Protein AF-0000000079763854 (afdb_homodimer)

Nearest PDB structures (foldseek):
  6nrb-assembly1_1  TM=4.442E-01  e=7.482E+00  Homo sapiens
  6nrb-assembly1_1  TM=3.636E-01  e=4.500E+00  Homo sapiens

Radius of gyration: 28.9 Å; Cα contacts (8 Å, |Δi|>4): 405; chains: 2; bounding box: 78×76×48 Å

Organism: NCBI:txid410072

Structure (mmCIF, N/CA/C/O backbone):
data_AF-0000000079763854-model_v1
#
loop_
_entity.id
_entity.type
_entity.pdbx_description
1 polymer 'Uncharacterized protein'
#
loop_
_atom_site.group_PDB
_atom_site.id
_atom_site.type_symbol
_atom_site.label_atom_id
_atom_site.label_alt_id
_atom_site.label_comp_id
_atom_site.label_asym_id
_atom_site.label_entity_id
_atom_site.label_seq_id
_atom_site.pdbx_PDB_ins_code
_atom_site.Cartn_x
_atom_site.Cartn_y
_atom_site.Cartn_z
_atom_site.occupancy
_atom_site.B_iso_or_equiv
_atom_site.auth_seq_id
_atom_site.auth_comp_id
_atom_site.auth_asym_id
_atom_site.auth_atom_id
_atom_site.pdbx_PDB_model_num
ATOM 1 N N . MET A 1 1 ? 0.404 -28 -1.469 1 88.62 1 MET A N 1
ATOM 2 C CA . MET A 1 1 ? -0.582 -27.141 -0.811 1 88.62 1 MET A CA 1
ATOM 3 C C . MET A 1 1 ? -0.469 -27.25 0.706 1 88.62 1 MET A C 1
ATOM 5 O O . MET A 1 1 ? -0.316 -28.359 1.244 1 88.62 1 MET A O 1
ATOM 9 N N . LYS A 1 2 ? -0.266 -26.109 1.422 1 94.06 2 LYS A N 1
ATOM 10 C CA . LYS A 1 2 ? -0.201 -26.016 2.877 1 94.06 2 LYS A CA 1
ATOM 11 C C . LYS A 1 2 ? -1.372 -25.203 3.43 1 94.06 2 LYS A C 1
ATOM 13 O O . LYS A 1 2 ? -1.826 -24.25 2.799 1 94.06 2 LYS A O 1
ATOM 18 N N . LYS A 1 3 ? -1.923 -25.688 4.504 1 96.69 3 LYS A N 1
ATOM 19 C CA . LYS A 1 3 ? -2.951 -24.938 5.215 1 96.69 3 LYS A CA 1
ATOM 20 C C . LYS A 1 3 ? -2.334 -24 6.254 1 96.69 3 LYS A C 1
ATOM 22 O O . LYS A 1 3 ? -1.651 -24.453 7.176 1 96.69 3 LYS A O 1
ATOM 27 N N . ILE A 1 4 ? -2.664 -22.734 6.133 1 97.38 4 ILE A N 1
ATOM 28 C CA . ILE A 1 4 ? -2.018 -21.781 7.031 1 97.38 4 ILE A CA 1
ATOM 29 C C . ILE A 1 4 ? -2.992 -20.656 7.387 1 97.38 4 ILE A C 1
ATOM 31 O O . ILE A 1 4 ? -4.039 -20.516 6.754 1 97.38 4 ILE A O 1
ATOM 35 N N . THR A 1 5 ? -2.691 -19.984 8.43 1 98.12 5 THR A N 1
ATOM 36 C CA . THR A 1 5 ? -3.449 -18.797 8.805 1 98.12 5 THR A CA 1
ATOM 37 C C . THR A 1 5 ? -2.838 -17.547 8.18 1 98.12 5 THR A C 1
ATOM 39 O O . THR A 1 5 ? -1.707 -17.578 7.688 1 98.12 5 THR A O 1
ATOM 42 N N . SER A 1 6 ? -3.635 -16.484 8.125 1 98.06 6 SER A N 1
ATOM 43 C CA . SER A 1 6 ? -3.102 -15.211 7.652 1 98.06 6 SER A CA 1
ATOM 44 C C . SER A 1 6 ? -1.896 -14.773 8.477 1 98.06 6 SER A C 1
ATOM 46 O O . SER A 1 6 ? -0.923 -14.25 7.93 1 98.06 6 SER A O 1
ATOM 48 N N . ALA A 1 7 ? -1.942 -14.992 9.773 1 97.75 7 ALA A N 1
ATOM 49 C CA . ALA A 1 7 ? -0.826 -14.656 10.656 1 97.75 7 ALA A CA 1
ATOM 50 C C . ALA A 1 7 ? 0.437 -15.414 10.25 1 97.75 7 ALA A C 1
ATOM 52 O O . ALA A 1 7 ? 1.521 -14.828 10.172 1 97.75 7 ALA A O 1
ATOM 53 N N . TYR A 1 8 ? 0.293 -16.656 10.016 1 98 8 TYR A N 1
ATOM 54 C CA . TYR A 1 8 ? 1.435 -17.469 9.602 1 98 8 TYR A CA 1
ATOM 55 C C . TYR A 1 8 ? 1.932 -17.047 8.227 1 98 8 TYR A C 1
ATOM 57 O O . TYR A 1 8 ? 3.139 -16.984 7.988 1 98 8 TYR A O 1
ATOM 65 N N . ALA A 1 9 ? 1.001 -16.781 7.316 1 98.38 9 ALA A N 1
ATOM 66 C CA . ALA A 1 9 ? 1.375 -16.312 5.984 1 98.38 9 ALA A CA 1
ATOM 67 C C . ALA A 1 9 ? 2.248 -15.07 6.066 1 98.38 9 ALA A C 1
ATOM 69 O O . ALA A 1 9 ? 3.254 -14.961 5.363 1 98.38 9 ALA A O 1
ATOM 70 N N . ASN A 1 10 ? 1.882 -14.195 6.898 1 97.81 10 ASN A N 1
ATOM 71 C CA . ASN A 1 10 ? 2.654 -12.969 7.059 1 97.81 10 ASN A CA 1
ATOM 72 C C . ASN A 1 10 ? 4.043 -13.25 7.617 1 97.81 10 ASN A C 1
ATOM 74 O O . ASN A 1 10 ? 5.02 -12.602 7.23 1 97.81 10 ASN A O 1
ATOM 78 N N . LYS A 1 11 ? 4.07 -14.156 8.492 1 97.75 11 LYS A N 1
ATOM 79 C CA . LYS A 1 11 ? 5.371 -14.562 9.023 1 97.75 11 LYS A CA 1
ATOM 80 C C . LYS A 1 11 ? 6.242 -15.172 7.93 1 97.75 11 LYS A C 1
ATOM 82 O O . LYS A 1 11 ? 7.445 -14.906 7.867 1 97.75 11 LYS A O 1
ATOM 87 N N . MET A 1 12 ? 5.645 -16.016 7.141 1 98.12 12 MET A N 1
ATOM 88 C CA . MET A 1 12 ? 6.348 -16.625 6.02 1 98.12 12 MET A CA 1
ATOM 89 C C . MET A 1 12 ? 6.863 -15.562 5.055 1 98.12 12 MET A C 1
ATOM 91 O O . MET A 1 12 ? 8 -15.633 4.59 1 98.12 12 MET A O 1
ATOM 95 N N . LEU A 1 13 ? 6.043 -14.586 4.797 1 98.69 13 LEU A N 1
ATOM 96 C CA . LEU A 1 13 ? 6.43 -13.508 3.893 1 98.69 13 LEU A CA 1
ATOM 97 C C . LEU A 1 13 ? 7.633 -12.75 4.438 1 98.69 13 LEU A C 1
ATOM 99 O O . LEU A 1 13 ? 8.562 -12.438 3.689 1 98.69 13 LEU A O 1
ATOM 103 N N . ARG A 1 14 ? 7.672 -12.539 5.711 1 98.31 14 ARG A N 1
ATOM 104 C CA . ARG A 1 14 ? 8.797 -11.852 6.336 1 98.31 14 ARG A CA 1
ATOM 105 C C . ARG A 1 14 ? 10.078 -12.664 6.191 1 98.31 14 ARG A C 1
ATOM 107 O O . ARG A 1 14 ? 11.133 -12.117 5.855 1 98.31 14 ARG A O 1
ATOM 114 N N . SER A 1 15 ? 9.914 -13.859 6.457 1 98.56 15 SER A N 1
ATOM 115 C CA . SER A 1 15 ? 11.062 -14.75 6.352 1 98.56 15 SER A CA 1
ATOM 116 C C . SER A 1 15 ? 11.594 -14.805 4.926 1 98.56 15 SER A C 1
ATOM 118 O O . SER A 1 15 ? 12.805 -14.75 4.707 1 98.56 15 SER A O 1
ATOM 120 N N . LEU A 1 16 ? 10.695 -14.93 4 1 98.75 16 LEU A N 1
ATOM 121 C CA . LEU A 1 16 ? 11.078 -14.969 2.596 1 98.75 16 LEU A CA 1
ATOM 122 C C . LEU A 1 16 ? 11.75 -13.656 2.18 1 98.75 16 LEU A C 1
ATOM 124 O O . LEU A 1 16 ? 12.742 -13.672 1.444 1 98.75 16 LEU A O 1
ATOM 128 N N . GLU A 1 17 ? 11.242 -12.547 2.682 1 98.69 17 GLU A N 1
ATOM 129 C CA . GLU A 1 17 ? 11.852 -11.25 2.385 1 98.69 17 GLU A CA 1
ATOM 130 C C . GLU A 1 17 ? 13.25 -11.141 2.988 1 98.69 17 GLU A C 1
ATOM 132 O O . GLU A 1 17 ? 14.148 -10.57 2.377 1 98.69 17 GLU A O 1
ATOM 137 N N . GLU A 1 18 ? 13.375 -11.641 4.141 1 98.56 18 GLU A N 1
ATOM 138 C CA . GLU A 1 18 ? 14.688 -11.672 4.777 1 98.56 18 GLU A CA 1
ATOM 139 C C . GLU A 1 18 ? 15.672 -12.531 3.98 1 98.56 18 GLU A C 1
ATOM 141 O O . GLU A 1 18 ? 16.828 -12.141 3.777 1 98.56 18 GLU A O 1
ATOM 146 N N . ASP A 1 19 ? 15.242 -13.688 3.596 1 98.75 19 ASP A N 1
ATOM 147 C CA . ASP A 1 19 ? 16.062 -14.57 2.764 1 98.75 19 ASP A CA 1
ATOM 148 C C . ASP A 1 19 ? 16.453 -13.875 1.46 1 98.75 19 ASP A C 1
ATOM 150 O O . ASP A 1 19 ? 17.609 -13.961 1.035 1 98.75 19 ASP A O 1
ATOM 154 N N . LYS A 1 20 ? 15.523 -13.258 0.853 1 98.69 20 LYS A N 1
ATOM 155 C CA . LYS A 1 20 ? 15.805 -12.531 -0.383 1 98.69 20 LYS A CA 1
ATOM 156 C C . LYS A 1 20 ? 16.859 -11.445 -0.157 1 98.69 20 LYS A C 1
ATOM 158 O O . LYS A 1 20 ? 17.797 -11.305 -0.946 1 98.69 20 LYS A O 1
ATOM 163 N N . ALA A 1 21 ? 16.641 -10.719 0.928 1 98.25 21 ALA A N 1
ATOM 164 C CA . ALA A 1 21 ? 17.594 -9.664 1.268 1 98.25 21 ALA A CA 1
ATOM 165 C C . ALA A 1 21 ? 19 -10.234 1.448 1 98.25 21 ALA A C 1
ATOM 167 O O . ALA A 1 21 ? 19.984 -9.617 1.04 1 98.25 21 ALA A O 1
ATOM 168 N N . PHE A 1 22 ? 19.094 -11.352 2.088 1 98.62 22 PHE A N 1
ATOM 169 C CA . PHE A 1 22 ? 20.359 -12.039 2.256 1 98.62 22 PHE A CA 1
ATOM 170 C C . PHE A 1 22 ? 21.047 -12.258 0.91 1 98.62 22 PHE A C 1
ATOM 172 O O . PHE A 1 22 ? 22.219 -11.891 0.731 1 98.62 22 PHE A O 1
ATOM 179 N N . TRP A 1 23 ? 20.359 -12.797 -0.035 1 98.44 23 TRP A N 1
ATOM 180 C CA . TRP A 1 23 ? 20.922 -13.125 -1.337 1 98.44 23 TRP A CA 1
ATOM 181 C C . TRP A 1 23 ? 21.25 -11.859 -2.127 1 98.44 23 TRP A C 1
ATOM 183 O O . TRP A 1 23 ? 22.266 -11.805 -2.838 1 98.44 23 TRP A O 1
ATOM 193 N N . VAL A 1 24 ? 20.359 -10.875 -2.039 1 98.31 24 VAL A N 1
ATOM 194 C CA . VAL A 1 24 ? 20.625 -9.609 -2.705 1 98.31 24 VAL A CA 1
ATOM 195 C C . VAL A 1 24 ? 21.906 -8.992 -2.154 1 98.31 24 VAL A C 1
ATOM 197 O O . VAL A 1 24 ? 22.75 -8.508 -2.916 1 98.31 24 VAL A O 1
ATOM 200 N N . ASN A 1 25 ? 22.047 -9.031 -0.869 1 98 25 ASN A N 1
ATOM 201 C CA . ASN A 1 25 ? 23.25 -8.508 -0.229 1 98 25 ASN A CA 1
ATOM 202 C C . ASN A 1 25 ? 24.484 -9.328 -0.596 1 98 25 ASN A C 1
ATOM 204 O O . ASN A 1 25 ? 25.562 -8.766 -0.81 1 98 25 ASN A O 1
ATOM 208 N N . LYS A 1 26 ? 24.312 -10.602 -0.551 1 97.88 26 LYS A N 1
ATOM 209 C CA . LYS A 1 26 ? 25.406 -11.477 -0.954 1 97.88 26 LYS A CA 1
ATOM 210 C C . LYS A 1 26 ? 25.875 -11.156 -2.371 1 97.88 26 LYS A C 1
ATOM 212 O O . LYS A 1 26 ? 27.078 -11.117 -2.639 1 97.88 26 LYS A O 1
ATOM 217 N N . GLU A 1 27 ? 24.953 -10.977 -3.289 1 98.19 27 GLU A N 1
ATOM 218 C CA . GLU A 1 27 ? 25.266 -10.586 -4.66 1 98.19 27 GLU A CA 1
ATOM 219 C C . GLU A 1 27 ? 26.031 -9.266 -4.691 1 98.19 27 GLU A C 1
ATOM 221 O O . GLU A 1 27 ? 27.062 -9.156 -5.379 1 98.19 27 GLU A O 1
ATOM 226 N N . ALA A 1 28 ? 25.609 -8.312 -3.959 1 97.25 28 ALA A N 1
ATOM 227 C CA . ALA A 1 28 ? 26.266 -7 -3.918 1 97.25 28 ALA A CA 1
ATOM 228 C C . ALA A 1 28 ? 27.703 -7.113 -3.412 1 97.25 28 ALA A C 1
ATOM 230 O O . ALA A 1 28 ? 28.594 -6.457 -3.934 1 97.25 28 ALA A O 1
ATOM 231 N N . ALA A 1 29 ? 27.891 -7.984 -2.488 1 96.56 29 ALA A N 1
ATOM 232 C CA . ALA A 1 29 ? 29.203 -8.125 -1.844 1 96.56 29 ALA A CA 1
ATOM 233 C C . ALA A 1 29 ? 30.156 -8.945 -2.713 1 96.56 29 ALA A C 1
ATOM 235 O O . ALA A 1 29 ? 31.359 -8.758 -2.654 1 96.56 29 ALA A O 1
ATOM 236 N N . SER A 1 30 ? 29.578 -9.797 -3.434 1 97.62 30 SER A N 1
ATOM 237 C CA . SER A 1 30 ? 30.438 -10.766 -4.105 1 97.62 30 SER A CA 1
ATOM 238 C C . SER A 1 30 ? 30.578 -10.445 -5.59 1 97.62 30 SER A C 1
ATOM 240 O O . SER A 1 30 ? 31.422 -11.023 -6.277 1 97.62 30 SER A O 1
ATOM 242 N N . SER A 1 31 ? 29.75 -9.555 -6.074 1 97.69 31 SER A N 1
ATOM 243 C CA . SER A 1 31 ? 29.734 -9.281 -7.508 1 97.69 31 SER A CA 1
ATOM 244 C C . SER A 1 31 ? 30.953 -8.477 -7.934 1 97.69 31 SER A C 1
ATOM 246 O O . SER A 1 31 ? 31.219 -8.32 -9.125 1 97.69 31 SER A O 1
ATOM 248 N N . THR A 1 32 ? 31.703 -7.941 -7 1 97.06 32 THR A N 1
ATOM 249 C CA . THR A 1 32 ? 32.969 -7.254 -7.258 1 97.06 32 THR A CA 1
ATOM 250 C C . THR A 1 32 ? 34.031 -7.656 -6.23 1 97.06 32 THR A C 1
ATOM 252 O O . THR A 1 32 ? 33.688 -8.273 -5.211 1 97.06 32 THR A O 1
ATOM 255 N N . TYR A 1 33 ? 35.219 -7.461 -6.562 1 95.94 33 TYR A N 1
ATOM 256 C CA . TYR A 1 33 ? 36.312 -7.645 -5.602 1 95.94 33 TYR A CA 1
ATOM 257 C C . TYR A 1 33 ? 37.438 -6.645 -5.848 1 95.94 33 TYR A C 1
ATOM 259 O O . TYR A 1 33 ? 37.562 -6.105 -6.949 1 95.94 33 TYR A O 1
ATOM 267 N N . VAL A 1 34 ? 38.156 -6.324 -4.766 1 93.75 34 VAL A N 1
ATOM 268 C CA . VAL A 1 34 ? 39.281 -5.371 -4.836 1 93.75 34 VAL A CA 1
ATOM 269 C C . VAL A 1 34 ? 40.594 -6.109 -4.684 1 93.75 34 VAL A C 1
ATOM 271 O O . VAL A 1 34 ? 40.719 -7.004 -3.848 1 93.75 34 VAL A O 1
ATOM 274 N N . ALA A 1 35 ? 41.5 -5.754 -5.508 1 92.06 35 ALA A N 1
ATOM 275 C CA . ALA A 1 35 ? 42.844 -6.328 -5.445 1 92.06 35 ALA A CA 1
ATOM 276 C C . ALA A 1 35 ? 43.906 -5.266 -5.699 1 92.06 35 ALA A C 1
ATOM 278 O O . ALA A 1 35 ? 43.719 -4.375 -6.531 1 92.06 35 ALA A O 1
ATOM 279 N N . ALA A 1 36 ? 45.062 -5.422 -4.93 1 87.88 36 ALA A N 1
ATOM 280 C CA . ALA A 1 36 ? 46.219 -4.57 -5.184 1 87.88 36 ALA A CA 1
ATOM 281 C C . ALA A 1 36 ? 47.062 -5.117 -6.34 1 87.88 36 ALA A C 1
ATOM 283 O O . ALA A 1 36 ? 47 -6.312 -6.629 1 87.88 36 ALA A O 1
ATOM 284 N N . VAL A 1 37 ? 47.812 -4.289 -7.113 1 83 37 VAL A N 1
ATOM 285 C CA . VAL A 1 37 ? 48.562 -4.629 -8.312 1 83 37 VAL A CA 1
ATOM 286 C C . VAL A 1 37 ? 49.531 -5.789 -8.008 1 83 37 VAL A C 1
ATOM 288 O O . VAL A 1 37 ? 49.656 -6.703 -8.828 1 83 37 VAL A O 1
ATOM 291 N N . ASN A 1 38 ? 50 -5.961 -6.781 1 82.56 38 ASN A N 1
ATOM 292 C CA . ASN A 1 38 ? 51 -6.992 -6.477 1 82.56 38 ASN A CA 1
ATOM 293 C C . ASN A 1 38 ? 50.469 -7.98 -5.441 1 82.56 38 ASN A C 1
ATOM 295 O O . ASN A 1 38 ? 51.25 -8.68 -4.797 1 82.56 38 ASN A O 1
ATOM 299 N N . GLU A 1 39 ? 49.125 -8.008 -5.375 1 85.88 39 GLU A N 1
ATOM 300 C CA . GLU A 1 39 ? 48.531 -8.938 -4.422 1 85.88 39 GLU A CA 1
ATOM 301 C C . GLU A 1 39 ? 47.688 -9.992 -5.137 1 85.88 39 GLU A C 1
ATOM 303 O O . GLU A 1 39 ? 47.094 -9.719 -6.188 1 85.88 39 GLU A O 1
ATOM 308 N N . GLU A 1 40 ? 47.906 -11.242 -4.742 1 88.56 40 GLU A N 1
ATOM 309 C CA . GLU A 1 40 ? 46.969 -12.25 -5.23 1 88.56 40 GLU A CA 1
ATOM 310 C C . GLU A 1 40 ? 45.531 -11.938 -4.789 1 88.56 40 GLU A C 1
ATOM 312 O O . GLU A 1 40 ? 45.25 -11.844 -3.592 1 88.56 40 GLU A O 1
ATOM 317 N N . PRO A 1 41 ? 44.719 -11.672 -5.758 1 89.06 41 PRO A N 1
ATOM 318 C CA . PRO A 1 41 ? 43.375 -11.273 -5.379 1 89.06 41 PRO A CA 1
ATOM 319 C C . PRO A 1 41 ? 42.594 -12.398 -4.684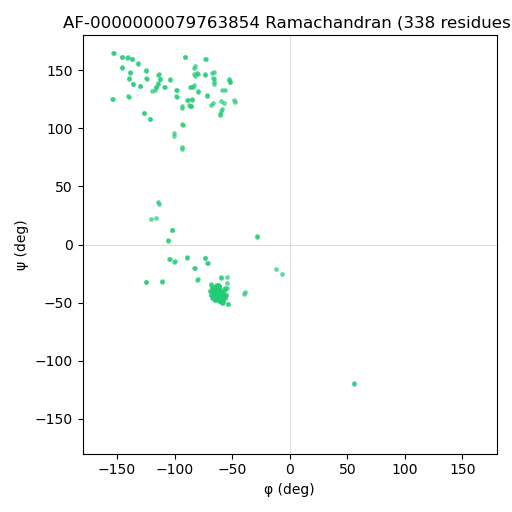 1 89.06 41 PRO A C 1
ATOM 321 O O . PRO A 1 41 ? 42.812 -13.57 -4.98 1 89.06 41 PRO A O 1
ATOM 324 N N . VAL A 1 42 ? 41.844 -11.992 -3.732 1 92.06 42 VAL A N 1
ATOM 325 C CA . VAL A 1 42 ? 40.844 -12.875 -3.145 1 92.06 42 VAL A CA 1
ATOM 326 C C . VAL A 1 42 ? 39.5 -12.695 -3.852 1 92.06 42 VAL A C 1
ATOM 328 O O . VAL A 1 42 ? 38.812 -11.695 -3.635 1 92.06 42 VAL A O 1
ATOM 331 N N . ILE A 1 43 ? 39.219 -13.641 -4.688 1 94 43 ILE A N 1
ATOM 332 C CA . ILE A 1 43 ? 37.969 -13.555 -5.477 1 94 43 ILE A CA 1
ATOM 333 C C . ILE A 1 43 ? 36.844 -14.297 -4.766 1 94 43 ILE A C 1
ATOM 335 O O . ILE A 1 43 ? 36.938 -15.508 -4.543 1 94 43 ILE A O 1
ATOM 339 N N . PRO A 1 44 ? 35.938 -13.562 -4.449 1 95.81 44 PRO A N 1
ATOM 340 C CA . PRO A 1 44 ? 34.812 -14.234 -3.793 1 95.81 44 PRO A CA 1
ATOM 341 C C . PRO A 1 44 ? 34.062 -15.211 -4.719 1 95.81 44 PRO A C 1
ATOM 343 O O . PRO A 1 44 ? 34.062 -15.016 -5.934 1 95.81 44 PRO A O 1
ATOM 346 N N . GLU A 1 45 ? 33.531 -16.266 -4.094 1 96.06 45 GLU A N 1
ATOM 347 C CA . GLU A 1 45 ? 32.688 -17.172 -4.852 1 96.06 45 GLU A CA 1
ATOM 348 C C . GLU A 1 45 ? 31.375 -16.5 -5.262 1 96.06 45 GLU A C 1
ATOM 350 O O . GLU A 1 45 ? 30.641 -16 -4.41 1 96.06 45 GLU A O 1
ATOM 355 N N . TYR A 1 46 ? 31.219 -16.469 -6.582 1 96.69 46 TYR A N 1
ATOM 356 C CA . TYR A 1 46 ? 30.016 -15.797 -7.086 1 96.69 46 TYR A CA 1
ATOM 357 C C . TYR A 1 46 ? 29.609 -16.359 -8.438 1 96.69 46 TYR A C 1
ATOM 359 O O . TYR A 1 46 ? 30.438 -16.5 -9.344 1 96.69 46 TYR A O 1
ATOM 367 N N . ASP A 1 47 ? 28.344 -16.797 -8.477 1 97.12 47 ASP A N 1
ATOM 368 C CA . ASP A 1 47 ? 27.688 -17.203 -9.711 1 97.12 47 ASP A CA 1
ATOM 369 C C . ASP A 1 47 ? 26.359 -16.453 -9.898 1 97.12 47 ASP A C 1
ATOM 371 O O . ASP A 1 47 ? 25.406 -16.703 -9.164 1 97.12 47 ASP A O 1
ATOM 375 N N . TYR A 1 48 ? 26.328 -15.633 -10.875 1 97.81 48 TYR A N 1
ATOM 376 C CA . TYR A 1 48 ? 25.156 -14.789 -11.086 1 97.81 48 TYR A CA 1
ATOM 377 C C . TYR A 1 48 ? 23.906 -15.633 -11.266 1 97.81 48 TYR A C 1
ATOM 379 O O . TYR A 1 48 ? 22.875 -15.375 -10.633 1 97.81 48 TYR A O 1
ATOM 387 N N . MET A 1 49 ? 24 -16.594 -12.094 1 97.19 49 MET A N 1
ATOM 388 C CA . MET A 1 49 ? 22.812 -17.375 -12.461 1 97.19 49 MET A CA 1
ATOM 389 C C . MET A 1 49 ? 22.25 -18.109 -11.25 1 97.19 49 MET A C 1
ATOM 391 O O . MET A 1 49 ? 21.047 -18.188 -11.078 1 97.19 49 MET A O 1
ATOM 395 N N . THR A 1 50 ? 23.141 -18.594 -10.461 1 97.81 50 THR A N 1
ATOM 396 C CA . THR A 1 50 ? 22.703 -19.312 -9.273 1 97.81 50 THR A CA 1
ATOM 397 C C . THR A 1 50 ? 21.969 -18.375 -8.32 1 97.81 50 THR A C 1
ATOM 399 O O . THR A 1 50 ? 20.891 -18.703 -7.828 1 97.81 50 THR A O 1
ATOM 402 N N . ILE A 1 51 ? 22.516 -17.203 -8.109 1 98.06 51 ILE A N 1
ATOM 403 C CA . ILE A 1 51 ? 21.922 -16.234 -7.199 1 98.06 51 ILE A CA 1
ATOM 404 C C . ILE A 1 51 ? 20.609 -15.711 -7.789 1 98.06 51 ILE A C 1
ATOM 406 O O . ILE A 1 51 ? 19.594 -15.641 -7.094 1 98.06 51 ILE A O 1
ATOM 410 N N . ALA A 1 52 ? 20.625 -15.414 -9.055 1 98 52 ALA A N 1
ATOM 411 C CA . ALA A 1 52 ? 19.438 -14.906 -9.742 1 98 52 ALA A CA 1
ATOM 412 C C . ALA A 1 52 ? 18.281 -15.906 -9.648 1 98 52 ALA A C 1
ATOM 414 O O . ALA A 1 52 ? 17.141 -15.531 -9.383 1 98 52 ALA A O 1
ATOM 415 N N . ASN A 1 53 ? 18.578 -17.156 -9.859 1 98.25 53 ASN A N 1
ATOM 416 C CA . ASN A 1 53 ? 17.562 -18.203 -9.797 1 98.25 53 ASN A CA 1
ATOM 417 C C . ASN A 1 53 ? 17.016 -18.375 -8.383 1 98.25 53 ASN A C 1
ATOM 419 O O . ASN A 1 53 ? 15.82 -18.609 -8.203 1 98.25 53 ASN A O 1
ATOM 423 N N . THR A 1 54 ? 17.891 -18.266 -7.434 1 98.62 54 THR A N 1
ATOM 424 C CA . THR A 1 54 ? 17.453 -18.375 -6.043 1 98.62 54 THR A CA 1
ATOM 425 C C . THR A 1 54 ? 16.5 -17.234 -5.684 1 98.62 54 THR A C 1
ATOM 427 O O . THR A 1 54 ? 15.445 -17.469 -5.102 1 98.62 54 THR A O 1
ATOM 430 N N . ILE A 1 55 ? 16.844 -16.016 -6.09 1 98.69 55 ILE A N 1
ATOM 431 C CA . ILE A 1 55 ? 16.016 -14.852 -5.824 1 98.69 55 ILE A CA 1
ATOM 432 C C . ILE A 1 55 ? 14.664 -15.008 -6.527 1 98.69 55 ILE A C 1
ATOM 434 O O . ILE A 1 55 ? 13.617 -14.719 -5.945 1 98.69 55 ILE A O 1
ATOM 438 N N . ASP A 1 56 ? 14.719 -15.508 -7.691 1 98.25 56 ASP A N 1
ATOM 439 C CA . ASP A 1 56 ? 13.5 -15.695 -8.469 1 98.25 56 ASP A CA 1
ATOM 440 C C . ASP A 1 56 ? 12.57 -16.703 -7.809 1 98.25 56 ASP A C 1
ATOM 442 O O . ASP A 1 56 ? 11.352 -16.531 -7.805 1 98.25 56 ASP A O 1
ATOM 446 N N . GLU A 1 57 ? 13.125 -17.719 -7.324 1 98.38 57 GLU A N 1
ATOM 447 C CA . GLU A 1 57 ? 12.336 -18.734 -6.629 1 98.38 57 GLU A CA 1
ATOM 448 C C . GLU A 1 57 ? 11.656 -18.156 -5.391 1 98.38 57 GLU A C 1
ATOM 450 O O . GLU A 1 57 ? 10.477 -18.422 -5.137 1 98.38 57 GLU A O 1
ATOM 455 N N . ILE A 1 58 ? 12.344 -17.422 -4.645 1 98.81 58 ILE A N 1
ATOM 456 C CA . ILE A 1 58 ? 11.781 -16.75 -3.473 1 98.81 58 ILE A CA 1
ATOM 457 C C . ILE A 1 58 ? 10.648 -15.828 -3.898 1 98.81 58 ILE A C 1
ATOM 459 O O . ILE A 1 58 ? 9.57 -15.844 -3.293 1 98.81 58 ILE A O 1
ATOM 463 N N . ASP A 1 59 ? 10.906 -15.07 -4.965 1 98.69 59 ASP A N 1
ATOM 464 C CA . ASP A 1 59 ? 9.906 -14.133 -5.473 1 98.69 59 ASP A CA 1
ATOM 465 C C . ASP A 1 59 ? 8.633 -14.859 -5.887 1 98.69 59 ASP A C 1
ATOM 467 O O . ASP A 1 59 ? 7.527 -14.375 -5.625 1 98.69 59 ASP A O 1
ATOM 471 N N . ARG A 1 60 ? 8.75 -15.992 -6.484 1 98.06 60 ARG A N 1
ATOM 472 C CA . ARG A 1 60 ? 7.59 -16.766 -6.906 1 98.06 60 ARG A CA 1
ATOM 473 C C . ARG A 1 60 ? 6.77 -17.219 -5.703 1 98.06 60 ARG A C 1
ATOM 475 O O . ARG A 1 60 ? 5.535 -17.188 -5.738 1 98.06 60 ARG A O 1
ATOM 482 N N . LYS A 1 61 ? 7.453 -17.594 -4.715 1 98.38 61 LYS A N 1
ATOM 483 C CA . LYS A 1 61 ? 6.754 -17.984 -3.492 1 98.38 61 LYS A CA 1
ATOM 484 C C . LYS A 1 61 ? 6.02 -16.797 -2.879 1 98.38 61 LYS A C 1
ATOM 486 O O . LYS A 1 61 ? 4.875 -16.922 -2.441 1 98.38 61 LYS A O 1
ATOM 491 N N . ILE A 1 62 ? 6.664 -15.672 -2.887 1 98.81 62 ILE A N 1
ATOM 492 C CA . ILE A 1 62 ? 6.07 -14.461 -2.336 1 98.81 62 ILE A CA 1
ATOM 493 C C . ILE A 1 62 ? 4.812 -14.102 -3.127 1 98.81 62 ILE A C 1
ATOM 495 O O . ILE A 1 62 ? 3.771 -13.789 -2.543 1 98.81 62 ILE A O 1
ATOM 499 N N . VAL A 1 63 ? 4.879 -14.188 -4.445 1 98.62 63 VAL A N 1
ATOM 500 C CA . VAL A 1 63 ? 3.73 -13.883 -5.293 1 98.62 63 VAL A CA 1
ATOM 501 C C . VAL A 1 63 ? 2.572 -14.82 -4.953 1 98.62 63 VAL A C 1
ATOM 503 O O . VAL A 1 63 ? 1.431 -14.375 -4.805 1 98.62 63 VAL A O 1
ATOM 506 N N . THR A 1 64 ? 2.885 -16.031 -4.793 1 98.5 64 THR A N 1
ATOM 507 C CA . THR A 1 64 ? 1.87 -17.047 -4.516 1 98.5 64 THR A CA 1
ATOM 508 C C . THR A 1 64 ? 1.175 -16.766 -3.188 1 98.5 64 THR A C 1
ATOM 510 O O . THR A 1 64 ? -0.055 -16.797 -3.105 1 98.5 64 THR A O 1
ATOM 513 N N . ILE A 1 65 ? 1.898 -16.484 -2.191 1 98.62 65 ILE A N 1
ATOM 514 C CA . ILE A 1 65 ? 1.352 -16.25 -0.859 1 98.62 65 ILE A CA 1
ATOM 515 C C . ILE A 1 65 ? 0.536 -14.953 -0.857 1 98.62 65 ILE A C 1
ATOM 517 O O . ILE A 1 65 ? -0.589 -14.922 -0.352 1 98.62 65 ILE A O 1
ATOM 521 N N . LYS A 1 66 ? 1.077 -13.898 -1.449 1 98.62 66 LYS A N 1
ATOM 522 C CA . LYS A 1 66 ? 0.387 -12.609 -1.466 1 98.62 66 LYS A CA 1
ATOM 523 C C . LYS A 1 66 ? -0.915 -12.695 -2.258 1 98.62 66 LYS A C 1
ATOM 525 O O . LYS A 1 66 ? -1.927 -12.109 -1.863 1 98.62 66 LYS A O 1
ATOM 530 N N . HIS A 1 67 ? -0.862 -13.43 -3.371 1 98.62 67 HIS A N 1
ATOM 531 C CA . HIS A 1 67 ? -2.084 -13.633 -4.141 1 98.62 67 HIS A CA 1
ATOM 532 C C . HIS A 1 67 ? -3.145 -14.344 -3.311 1 98.62 67 HIS A C 1
ATOM 534 O O . HIS A 1 67 ? -4.309 -13.938 -3.293 1 98.62 67 HIS A O 1
ATOM 540 N N . THR A 1 68 ? -2.719 -15.352 -2.666 1 98.38 68 THR A N 1
ATOM 541 C CA . THR A 1 68 ? -3.654 -16.125 -1.855 1 98.38 68 THR A CA 1
ATOM 542 C C . THR A 1 68 ? -4.238 -15.266 -0.738 1 98.38 68 THR A C 1
ATOM 544 O O . THR A 1 68 ? -5.441 -15.312 -0.475 1 98.38 68 THR A O 1
ATOM 547 N N . LEU A 1 69 ? -3.432 -14.492 -0.135 1 98.38 69 LEU A N 1
ATOM 548 C CA . LEU A 1 69 ? -3.893 -13.578 0.907 1 98.38 69 LEU A CA 1
ATOM 549 C C . LEU A 1 69 ? -4.891 -12.57 0.346 1 98.38 69 LEU A C 1
ATOM 551 O O . LEU A 1 69 ? -5.941 -12.328 0.95 1 98.38 69 LEU A O 1
ATOM 555 N N . ASN A 1 70 ? -4.582 -12.008 -0.796 1 98 70 ASN A N 1
ATOM 556 C CA . ASN A 1 70 ? -5.465 -11.031 -1.427 1 98 70 ASN A CA 1
ATOM 557 C C . ASN A 1 70 ? -6.828 -11.641 -1.745 1 98 70 ASN A C 1
ATOM 559 O O . ASN A 1 70 ? -7.863 -11.016 -1.493 1 98 70 ASN A O 1
ATOM 563 N N . LEU A 1 71 ? -6.727 -12.789 -2.254 1 98 71 LEU A N 1
ATOM 564 C CA . LEU A 1 71 ? -7.953 -13.492 -2.617 1 98 71 LEU A CA 1
ATOM 565 C C . LEU A 1 71 ? -8.789 -13.797 -1.381 1 98 71 LEU A C 1
ATOM 567 O O . LEU A 1 71 ? -9.992 -13.523 -1.357 1 98 71 LEU A O 1
ATOM 571 N N . THR A 1 72 ? -8.18 -14.297 -0.368 1 97.88 72 THR A N 1
ATOM 572 C CA . THR A 1 72 ? -8.891 -14.641 0.858 1 97.88 72 THR A CA 1
ATOM 573 C C . THR A 1 72 ? -9.422 -13.391 1.548 1 97.88 72 THR A C 1
ATOM 575 O O . THR A 1 72 ? -10.562 -13.375 2.023 1 97.88 72 THR A O 1
ATOM 578 N N . ASN A 1 73 ? -8.633 -12.367 1.55 1 98.06 73 ASN A N 1
ATOM 579 C CA . ASN A 1 73 ? -9.047 -11.117 2.176 1 98.06 73 ASN A CA 1
ATOM 580 C C . ASN A 1 73 ? -10.273 -10.523 1.485 1 98.06 73 ASN A C 1
ATOM 582 O O . ASN A 1 73 ? -11.125 -9.922 2.139 1 98.06 73 ASN A O 1
ATOM 586 N N . ALA A 1 74 ? -10.352 -10.688 0.226 1 97.94 74 ALA A N 1
ATOM 587 C CA . ALA A 1 74 ? -11.438 -10.094 -0.546 1 97.94 74 ALA A CA 1
ATOM 588 C C . ALA A 1 74 ? -12.688 -10.969 -0.492 1 97.94 74 ALA A C 1
ATOM 590 O O . ALA A 1 74 ? -13.805 -10.484 -0.689 1 97.94 74 ALA A O 1
ATOM 591 N N . THR A 1 75 ? -12.508 -12.25 -0.148 1 97.88 75 THR A N 1
ATOM 592 C CA . THR A 1 75 ? -13.641 -13.164 -0.27 1 97.88 75 THR A CA 1
ATOM 593 C C . THR A 1 75 ? -14.141 -13.594 1.106 1 97.88 75 THR A C 1
ATOM 595 O O . THR A 1 75 ? -15.32 -13.906 1.273 1 97.88 75 THR A O 1
ATOM 598 N N . ALA A 1 76 ? -13.281 -13.703 2.053 1 97.12 76 ALA A N 1
ATOM 599 C CA . ALA A 1 76 ? -13.68 -14.117 3.395 1 97.12 76 ALA A CA 1
ATOM 600 C C . ALA A 1 76 ? -14.586 -13.07 4.047 1 97.12 76 ALA A C 1
ATOM 602 O O . ALA A 1 76 ? -14.352 -11.867 3.904 1 97.12 76 ALA A O 1
ATOM 603 N N . LYS A 1 77 ? -15.617 -13.602 4.758 1 97.19 77 LYS A N 1
ATOM 604 C CA . LYS A 1 77 ? -16.531 -12.734 5.488 1 97.19 77 LYS A CA 1
ATOM 605 C C . LYS A 1 77 ? -16.453 -12.984 6.992 1 97.19 77 LYS A C 1
ATOM 607 O O . LYS A 1 77 ? -16.422 -14.141 7.43 1 97.19 77 LYS A O 1
ATOM 612 N N . VAL A 1 78 ? -16.422 -11.93 7.684 1 97.56 78 VAL A N 1
ATOM 613 C CA . VAL A 1 78 ? -16.422 -12.047 9.141 1 97.56 78 VAL A CA 1
ATOM 614 C C . VAL A 1 78 ? -17.469 -11.109 9.734 1 97.56 78 VAL A C 1
ATOM 616 O O . VAL A 1 78 ? -17.844 -10.117 9.117 1 97.56 78 VAL A O 1
ATOM 619 N N . GLN A 1 79 ? -17.906 -11.469 10.93 1 96.69 79 GLN A N 1
ATOM 620 C CA . GLN A 1 79 ? -18.906 -10.68 11.633 1 96.69 79 GLN A CA 1
ATOM 621 C C . GLN A 1 79 ? -18.25 -9.539 12.414 1 96.69 79 GLN A C 1
ATOM 623 O O . GLN A 1 79 ? -17.312 -9.758 13.18 1 96.69 79 GLN A O 1
ATOM 628 N N . VAL A 1 80 ? -18.672 -8.367 12.156 1 96.44 80 VAL A N 1
ATOM 629 C CA . VAL A 1 80 ? -18.281 -7.188 12.922 1 96.44 80 VAL A CA 1
ATOM 630 C C . VAL A 1 80 ? -19.531 -6.527 13.516 1 96.44 80 VAL A C 1
ATOM 632 O O . VAL A 1 80 ? -20.297 -5.887 12.797 1 96.44 80 VAL A O 1
ATOM 635 N N . GLY A 1 81 ? -19.672 -6.668 14.805 1 90.31 81 GLY A N 1
ATOM 636 C CA . GLY A 1 81 ? -20.953 -6.262 15.352 1 90.31 81 GLY A CA 1
ATOM 637 C C . GLY A 1 81 ? -22.125 -6.961 14.703 1 90.31 81 GLY A C 1
ATOM 638 O O . GLY A 1 81 ? -22.203 -8.188 14.688 1 90.31 81 GLY A O 1
ATOM 639 N N . ASN A 1 82 ? -23.016 -6.141 14.094 1 91.62 82 ASN A N 1
ATOM 640 C CA . ASN A 1 82 ? -24.203 -6.715 13.477 1 91.62 82 ASN A CA 1
ATOM 641 C C . ASN A 1 82 ? -24.062 -6.809 11.961 1 91.62 82 ASN A C 1
ATOM 643 O O . ASN A 1 82 ? -25.047 -7.055 11.258 1 91.62 82 ASN A O 1
ATOM 647 N N . GLN A 1 83 ? -22.859 -6.609 11.492 1 93.88 83 GLN A N 1
ATOM 648 C CA . GLN A 1 83 ? -22.656 -6.621 10.039 1 93.88 83 GLN A CA 1
ATOM 649 C C . GLN A 1 83 ? -21.578 -7.617 9.641 1 93.88 83 GLN A C 1
ATOM 651 O O . GLN A 1 83 ? -20.688 -7.918 10.43 1 93.88 83 GLN A O 1
ATOM 656 N N . GLU A 1 84 ? -21.781 -8.141 8.43 1 96.94 84 GLU A N 1
ATOM 657 C CA . GLU A 1 84 ? -20.75 -8.977 7.824 1 96.94 84 GLU A CA 1
ATOM 658 C C . GLU A 1 84 ? -19.891 -8.172 6.852 1 96.94 84 GLU A C 1
ATOM 660 O O . GLU A 1 84 ? -20.406 -7.418 6.035 1 96.94 84 GLU A O 1
ATOM 665 N N . MET A 1 85 ? -18.578 -8.336 6.969 1 97.19 85 MET A N 1
ATOM 666 C CA . MET A 1 85 ? -17.656 -7.59 6.129 1 97.19 85 MET A CA 1
ATOM 667 C C . MET A 1 85 ? -16.516 -8.484 5.656 1 97.19 85 MET A C 1
ATOM 669 O O . MET A 1 85 ? -16.156 -9.453 6.336 1 97.19 85 MET A O 1
ATOM 673 N N . SER A 1 86 ? -16.062 -8.156 4.477 1 98.25 86 SER A N 1
ATOM 674 C CA . SER A 1 86 ? -14.836 -8.812 4.043 1 98.25 86 SER A CA 1
ATOM 675 C C . SER A 1 86 ? -13.625 -8.266 4.781 1 98.25 86 SER A C 1
ATOM 677 O O . SER A 1 86 ? -13.672 -7.168 5.34 1 98.25 86 SER A O 1
ATOM 679 N N . ILE A 1 87 ? -12.578 -9.055 4.777 1 98.56 87 ILE A N 1
ATOM 680 C CA . ILE A 1 87 ? -11.383 -8.672 5.516 1 98.56 87 ILE A CA 1
ATOM 681 C C . ILE A 1 87 ? -10.773 -7.41 4.906 1 98.56 87 ILE A C 1
ATOM 683 O O . ILE A 1 87 ? -10.391 -6.488 5.625 1 98.56 87 ILE A O 1
AT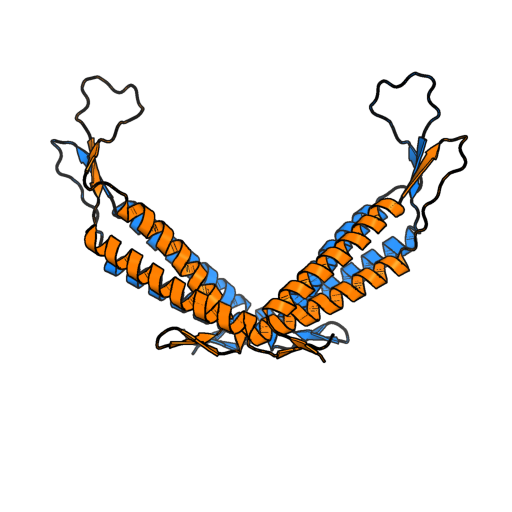OM 687 N N . ASP A 1 88 ? -10.727 -7.391 3.559 1 98.5 88 ASP A N 1
ATOM 688 C CA . ASP A 1 88 ? -10.148 -6.207 2.922 1 98.5 88 ASP A CA 1
ATOM 689 C C . ASP A 1 88 ? -11 -4.969 3.193 1 98.5 88 ASP A C 1
ATOM 691 O O . ASP A 1 88 ? -10.461 -3.877 3.402 1 98.5 88 ASP A O 1
ATOM 695 N N . SER A 1 89 ? -12.297 -5.109 3.234 1 98.56 89 SER A N 1
ATOM 696 C CA . SER A 1 89 ? -13.18 -3.992 3.553 1 98.56 89 SER A CA 1
ATOM 697 C C . SER A 1 89 ? -12.938 -3.486 4.973 1 98.56 89 SER A C 1
ATOM 699 O O . SER A 1 89 ? -12.961 -2.277 5.219 1 98.56 89 SER A O 1
ATOM 701 N N . ILE A 1 90 ? -12.75 -4.414 5.871 1 98.69 90 ILE A N 1
ATOM 702 C CA . ILE A 1 90 ? -12.461 -4.047 7.254 1 98.69 90 ILE A CA 1
ATOM 703 C C . ILE A 1 90 ? -11.18 -3.221 7.316 1 98.69 90 ILE A C 1
ATOM 705 O O . ILE A 1 90 ? -11.125 -2.193 7.996 1 98.69 90 ILE A O 1
ATOM 709 N N . LEU A 1 91 ? -10.219 -3.674 6.633 1 98.56 91 LEU A N 1
ATOM 710 C CA . LEU A 1 91 ? -8.93 -2.982 6.637 1 98.56 91 LEU A CA 1
ATOM 711 C C . LEU A 1 91 ? -9.07 -1.569 6.082 1 98.56 91 LEU A C 1
ATOM 713 O O . LEU A 1 91 ? -8.516 -0.621 6.637 1 98.56 91 LEU A O 1
ATOM 717 N N . ILE A 1 92 ? -9.812 -1.42 5.02 1 98.75 92 ILE A N 1
ATOM 718 C CA . ILE A 1 92 ? -10.039 -0.119 4.398 1 98.75 92 ILE A CA 1
ATOM 719 C C . ILE A 1 92 ? -10.82 0.78 5.355 1 98.75 92 ILE A C 1
ATOM 721 O O . ILE A 1 92 ? -10.422 1.92 5.609 1 98.75 92 ILE A O 1
ATOM 725 N N . ARG A 1 93 ? -11.867 0.266 5.906 1 98.5 93 ARG A N 1
ATOM 726 C CA . ARG A 1 93 ? -12.742 1.027 6.793 1 98.5 93 ARG A CA 1
ATOM 727 C C . ARG A 1 93 ? -12.008 1.427 8.07 1 98.5 93 ARG A C 1
ATOM 729 O O . ARG A 1 93 ? -12.18 2.543 8.57 1 98.5 93 ARG A O 1
ATOM 736 N N . MET A 1 94 ? -11.234 0.577 8.609 1 98.31 94 MET A N 1
ATOM 737 C CA . MET A 1 94 ? -10.469 0.875 9.812 1 98.31 94 MET A CA 1
ATOM 738 C C . MET A 1 94 ? -9.516 2.041 9.578 1 98.31 94 MET A C 1
ATOM 740 O O . MET A 1 94 ? -9.367 2.91 10.438 1 98.31 94 MET A O 1
ATOM 744 N N . ALA A 1 95 ? -8.906 2.018 8.43 1 98.44 95 ALA A N 1
ATOM 745 C CA . ALA A 1 95 ? -8.016 3.125 8.094 1 98.44 95 ALA A CA 1
ATOM 746 C C . ALA A 1 95 ? -8.781 4.445 8.039 1 98.44 95 ALA A C 1
ATOM 748 O O . ALA A 1 95 ? -8.297 5.469 8.531 1 98.44 95 ALA A O 1
ATOM 749 N N . GLN A 1 96 ? -9.898 4.387 7.465 1 98.75 96 GLN A N 1
ATOM 750 C CA . GLN A 1 96 ? -10.758 5.566 7.379 1 98.75 96 GLN A CA 1
ATOM 751 C C . GLN A 1 96 ? -11.156 6.059 8.766 1 98.75 96 GLN A C 1
ATOM 753 O O . GLN A 1 96 ? -11.062 7.25 9.062 1 98.75 96 GLN A O 1
ATOM 758 N N . LEU A 1 97 ? -11.586 5.125 9.555 1 98.69 97 LEU A N 1
ATOM 759 C CA . LEU A 1 97 ? -12.094 5.465 10.883 1 98.69 97 LEU A CA 1
ATOM 760 C C . LEU A 1 97 ? -10.969 5.969 11.781 1 98.69 97 LEU A C 1
ATOM 762 O O . LEU A 1 97 ? -11.188 6.832 12.633 1 98.69 97 LEU A O 1
ATOM 766 N N . ASN A 1 98 ? -9.758 5.445 11.641 1 98.69 98 ASN A N 1
ATOM 767 C CA . ASN A 1 98 ? -8.625 5.934 12.414 1 98.69 98 ASN A CA 1
ATOM 768 C C . ASN A 1 98 ? -8.32 7.395 12.102 1 98.69 98 ASN A C 1
A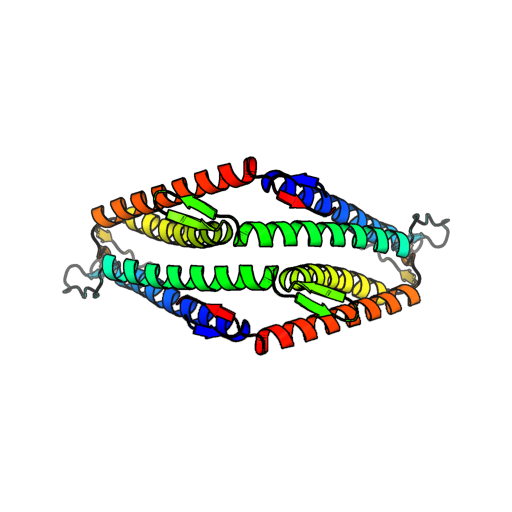TOM 770 O O . ASN A 1 98 ? -8.016 8.18 13 1 98.69 98 ASN A O 1
ATOM 774 N N . LYS A 1 99 ? -8.398 7.738 10.852 1 98.44 99 LYS A N 1
ATOM 775 C CA . LYS A 1 99 ? -8.195 9.133 10.469 1 98.44 99 LYS A CA 1
ATOM 776 C C . LYS A 1 99 ? -9.266 10.031 11.086 1 98.44 99 LYS A C 1
ATOM 778 O O . LYS A 1 99 ? -8.961 11.109 11.586 1 98.44 99 LYS A O 1
ATOM 783 N N . ARG A 1 100 ? -10.516 9.586 11.016 1 98.62 100 ARG A N 1
ATOM 784 C CA . ARG A 1 100 ? -11.609 10.344 11.602 1 98.62 100 ARG A CA 1
ATOM 785 C C . ARG A 1 100 ? -11.445 10.469 13.117 1 98.62 100 ARG A C 1
ATOM 787 O O . ARG A 1 100 ? -11.688 11.539 13.68 1 98.62 100 ARG A O 1
ATOM 794 N N . LYS A 1 101 ? -11.055 9.43 13.727 1 98.69 101 LYS A N 1
ATOM 795 C CA . LYS A 1 101 ? -10.82 9.422 15.164 1 98.69 101 LYS A CA 1
ATOM 796 C C . LYS A 1 101 ? -9.797 10.477 15.562 1 98.69 101 LYS A C 1
ATOM 798 O O . LYS A 1 101 ? -9.961 11.164 16.578 1 98.69 101 LYS A O 1
ATOM 803 N N . ALA A 1 102 ? -8.75 10.555 14.82 1 98.38 102 ALA A N 1
ATOM 804 C CA . ALA A 1 102 ? -7.715 11.547 15.094 1 98.38 102 ALA A CA 1
ATOM 805 C C . ALA A 1 102 ? -8.281 12.961 15.055 1 98.38 102 ALA A C 1
ATOM 807 O O . ALA A 1 102 ? -7.957 13.789 15.906 1 98.38 102 ALA A O 1
ATOM 808 N N . VAL A 1 103 ? -9.094 13.227 14.07 1 98.31 103 VAL A N 1
ATOM 809 C CA . VAL A 1 103 ? -9.734 14.531 13.953 1 98.31 103 VAL A CA 1
ATOM 810 C C . VAL A 1 103 ? -10.594 14.797 15.188 1 98.31 103 VAL A C 1
ATOM 812 O O . VAL A 1 103 ? -10.516 15.867 15.781 1 98.31 103 VAL A O 1
ATOM 815 N N . LEU A 1 104 ? -11.422 13.812 15.547 1 98.62 104 LEU A N 1
ATOM 816 C CA . LEU A 1 104 ? -12.312 13.961 16.703 1 98.62 104 LEU A CA 1
ATOM 817 C C . LEU A 1 104 ? -11.508 14.125 17.984 1 98.62 104 LEU A C 1
ATOM 819 O O . LEU A 1 104 ? -11.922 14.859 18.891 1 98.62 104 LEU A O 1
ATOM 823 N N . ASP A 1 105 ? -10.375 13.469 18.109 1 98.62 105 ASP A N 1
ATOM 824 C CA . ASP A 1 105 ? -9.508 13.594 19.281 1 98.62 105 ASP A CA 1
ATOM 825 C C . ASP A 1 105 ? -9 15.023 19.438 1 98.62 105 ASP A C 1
ATOM 827 O O . ASP A 1 105 ? -8.969 15.555 20.547 1 98.62 105 ASP A O 1
ATOM 831 N N . ASP A 1 106 ? -8.641 15.578 18.359 1 97.94 106 ASP A N 1
ATOM 832 C CA . ASP A 1 106 ? -8.195 16.969 18.391 1 97.94 106 ASP A CA 1
ATOM 833 C C . ASP A 1 106 ? -9.344 17.906 18.797 1 97.94 106 ASP A C 1
ATOM 835 O O . ASP A 1 106 ? -9.148 18.812 19.609 1 97.94 106 ASP A O 1
ATOM 839 N N . MET A 1 107 ? -10.492 17.656 18.234 1 98 107 MET A N 1
ATOM 840 C CA . MET A 1 107 ? -11.656 18.5 18.5 1 98 107 MET A CA 1
ATOM 841 C C . MET A 1 107 ? -12.07 18.422 19.969 1 98 107 MET A C 1
ATOM 843 O O . MET A 1 107 ? -12.43 19.422 20.578 1 98 107 MET A O 1
ATOM 847 N N . ARG A 1 108 ? -12.062 17.234 20.484 1 97.75 108 ARG A N 1
ATOM 848 C CA . ARG A 1 108 ? -12.57 17.078 21.828 1 97.75 108 ARG A CA 1
ATOM 849 C C . ARG A 1 108 ? -11.617 17.688 22.859 1 97.75 108 ARG A C 1
ATOM 851 O O . ARG A 1 108 ? -11.992 17.906 24.016 1 97.75 108 ARG A O 1
ATOM 858 N N . LYS A 1 109 ? -10.359 17.984 22.5 1 97.12 109 LYS A N 1
ATOM 859 C CA . LYS A 1 109 ? -9.344 18.547 23.391 1 97.12 109 LYS A CA 1
ATOM 860 C C . LYS A 1 109 ? -9.383 20.062 23.391 1 97.12 109 LYS A C 1
ATOM 862 O O . LYS A 1 109 ? -8.773 20.719 24.25 1 97.12 109 LYS A O 1
ATOM 867 N N . ARG A 1 110 ? -10.094 20.594 22.484 1 96.12 110 ARG A N 1
ATOM 868 C CA . ARG A 1 110 ? -10.148 22.047 22.359 1 96.12 110 ARG A CA 1
ATOM 869 C C . ARG A 1 110 ? -10.977 22.672 23.484 1 96.12 110 ARG A C 1
ATOM 871 O O . ARG A 1 110 ? -11.953 22.078 23.938 1 96.12 110 ARG A O 1
ATOM 878 N N . LEU A 1 111 ? -10.492 23.859 23.828 1 96.38 111 LEU A N 1
ATOM 879 C CA . LEU A 1 111 ? -11.273 24.641 24.781 1 96.38 111 LEU A CA 1
ATOM 880 C C . LEU A 1 111 ? -12.391 25.406 24.078 1 96.38 111 LEU A C 1
ATOM 882 O O . LEU A 1 111 ? -12.219 25.859 22.953 1 96.38 111 LEU A O 1
ATOM 886 N N . PRO A 1 112 ? -13.547 25.562 24.812 1 96.5 112 PRO A N 1
ATOM 887 C CA . PRO A 1 112 ? -14.656 26.297 24.203 1 96.5 112 PRO A CA 1
ATOM 888 C C . PRO A 1 112 ? -14.25 27.703 23.766 1 96.5 112 PRO A C 1
ATOM 890 O O . PRO A 1 112 ? -14.773 28.219 22.781 1 96.5 112 PRO A O 1
ATOM 893 N N . LYS A 1 113 ? -13.422 28.328 24.531 1 94.31 113 LYS A N 1
ATOM 894 C CA . LYS A 1 113 ? -12.906 29.672 24.281 1 94.31 113 LYS A CA 1
ATOM 895 C C . LYS A 1 113 ? -11.43 29.766 24.641 1 94.31 113 LYS A C 1
ATOM 897 O O . LYS A 1 113 ? -11.008 29.297 25.703 1 94.31 113 LYS A O 1
ATOM 902 N N . MET A 1 114 ? -10.617 30.312 23.547 1 93.81 114 MET A N 1
ATOM 903 C CA . MET A 1 114 ? -9.188 30.469 23.766 1 93.81 114 MET A CA 1
ATOM 904 C C . MET A 1 114 ? -8.703 31.812 23.234 1 93.81 114 MET A C 1
ATOM 906 O O . MET A 1 114 ? -9.102 32.219 22.141 1 93.81 114 MET A O 1
ATOM 910 N N . ARG A 1 115 ? -7.824 32.531 23.969 1 92.19 115 ARG A N 1
ATOM 911 C CA . ARG A 1 115 ? -7.266 33.781 23.516 1 92.19 115 ARG A CA 1
ATOM 912 C C . ARG A 1 115 ? -6.254 33.562 22.391 1 92.19 115 ARG A C 1
ATOM 914 O O . ARG A 1 115 ? -5.453 32.625 22.453 1 92.19 115 ARG A O 1
ATOM 921 N N . VAL A 1 116 ? -6.457 34.281 21.312 1 89.69 116 VAL A N 1
ATOM 922 C CA . VAL A 1 116 ? -5.531 34.188 20.188 1 89.69 116 VAL A CA 1
ATOM 923 C C . VAL A 1 116 ? -4.387 35.188 20.391 1 89.69 116 VAL A C 1
ATOM 925 O O . VAL A 1 116 ? -4.617 36.375 20.656 1 89.69 116 VAL A O 1
ATOM 928 N N . TYR A 1 117 ? -3.197 34.719 20.453 1 80.88 117 TYR A N 1
ATOM 929 C CA . TYR A 1 117 ? -2.051 35.594 20.641 1 80.88 117 TYR A CA 1
ATOM 930 C C . TYR A 1 117 ? -1.339 35.844 19.312 1 80.88 117 TYR A C 1
ATOM 932 O O . TYR A 1 117 ? -1.104 34.906 18.547 1 80.88 117 TYR A O 1
ATOM 940 N N . SER A 1 118 ? -1.606 36.844 18.594 1 67.06 118 SER A N 1
ATOM 941 C CA . SER A 1 118 ? -0.906 37.156 17.359 1 67.06 118 SER A CA 1
ATOM 942 C C . SER A 1 118 ? 0.586 37.375 17.609 1 67.06 118 SER A C 1
ATOM 944 O O . SER A 1 118 ? 0.986 37.875 18.656 1 67.06 118 SER A O 1
ATOM 946 N N . ASN A 1 119 ? 1.45 36.438 17.094 1 59.84 119 ASN A N 1
ATOM 947 C CA . ASN A 1 119 ? 2.891 36.656 17.172 1 59.84 119 ASN A CA 1
ATOM 948 C C . ASN A 1 119 ? 3.258 38.094 16.906 1 59.84 119 ASN A C 1
ATOM 950 O O . ASN A 1 119 ? 4.438 38.469 16.875 1 59.84 119 ASN A O 1
ATOM 954 N N . SER A 1 120 ? 2.635 38.688 15.906 1 54.22 120 SER A N 1
ATOM 955 C CA . SER A 1 120 ? 3.205 39.969 15.516 1 54.22 120 SER A CA 1
ATOM 956 C C . SER A 1 120 ? 3.275 40.938 16.703 1 54.22 120 SER A C 1
ATOM 958 O O . SER A 1 120 ? 2.416 40.906 17.578 1 54.22 120 SER A O 1
ATOM 960 N N . PHE A 1 121 ? 4.48 41.594 16.844 1 52.72 121 PHE A N 1
ATOM 961 C CA . PHE A 1 121 ? 4.777 42.812 17.594 1 52.72 121 PHE A CA 1
ATOM 962 C C . PHE A 1 121 ? 3.549 43.719 17.688 1 52.72 121 PHE A C 1
ATOM 964 O O . PHE A 1 121 ? 3.547 44.812 17.172 1 52.72 121 PHE A O 1
ATOM 971 N N . SER A 1 122 ? 2.543 43.25 17.25 1 51.19 122 SER A N 1
ATOM 972 C CA . SER A 1 122 ? 1.475 44.219 17.109 1 51.19 122 SER A CA 1
ATOM 973 C C . SER A 1 122 ? 1.252 44.969 18.422 1 51.19 122 SER A C 1
ATOM 975 O O . SER A 1 122 ? 1.572 44.469 19.5 1 51.19 122 SER A O 1
ATOM 977 N N . SER A 1 123 ? 0.976 46.281 18.375 1 51.62 123 SER A N 1
ATOM 978 C CA . SER A 1 123 ? 0.859 47.438 19.25 1 51.62 123 SER A CA 1
ATOM 979 C C . SER A 1 123 ? 0.014 47.125 20.484 1 51.62 123 SER A C 1
ATOM 981 O O . SER A 1 123 ? -0.938 46.344 20.406 1 51.62 123 SER A O 1
ATOM 983 N N . SER A 1 124 ? 0.508 47.281 21.703 1 54.59 124 SER A N 1
ATOM 984 C CA . SER A 1 124 ? -0.081 47.469 23.031 1 54.59 124 SER A CA 1
ATOM 985 C C . SER A 1 124 ? -1.589 47.656 22.953 1 54.59 124 SER A C 1
ATOM 987 O O . SER A 1 124 ? -2.305 47.5 23.938 1 54.59 124 SER A O 1
ATOM 989 N N . GLY A 1 125 ? -2.109 48.156 21.766 1 59.88 125 GLY A N 1
ATOM 990 C CA . GLY A 1 125 ? -3.457 48.688 21.672 1 59.88 125 GLY A CA 1
ATOM 991 C C . GLY A 1 125 ? -4.422 47.75 20.953 1 59.88 125 GLY A C 1
ATOM 992 O O . GLY A 1 125 ? -5.559 48.156 20.672 1 59.88 125 GLY A O 1
ATOM 993 N N . SER A 1 126 ? -3.957 46.531 20.562 1 68.62 126 SER A N 1
ATOM 994 C CA . SER A 1 126 ? -4.902 45.812 19.703 1 68.62 126 SER A CA 1
ATOM 995 C C . SER A 1 126 ? -5.938 45.062 20.531 1 68.62 126 SER A C 1
ATOM 997 O O . SER A 1 126 ? -5.664 44.656 21.672 1 68.62 126 SER A O 1
ATOM 999 N N . VAL A 1 127 ? -7.242 45.094 20.203 1 80.5 127 VAL A N 1
ATOM 1000 C CA . VAL A 1 127 ? -8.383 44.438 20.844 1 80.5 127 VAL A CA 1
ATOM 1001 C C . VAL A 1 127 ? -8.156 42.938 20.891 1 80.5 127 VAL A C 1
ATOM 1003 O O . VAL A 1 127 ? -7.781 42.312 19.891 1 80.5 127 VAL A O 1
ATOM 1006 N N . PRO A 1 128 ? -8.172 42.375 22.078 1 87.88 128 PRO A N 1
ATOM 1007 C CA . PRO A 1 128 ? -7.977 40.938 22.219 1 87.88 128 PRO A CA 1
ATOM 1008 C C . PRO A 1 128 ? -8.914 40.125 21.312 1 87.88 128 PRO A C 1
ATOM 1010 O O . PRO A 1 128 ? -10.07 40.531 21.125 1 87.88 128 PRO A O 1
ATOM 1013 N N . GLU A 1 129 ? -8.352 39.062 20.734 1 91.5 129 GLU A N 1
ATOM 1014 C CA . GLU A 1 129 ? -9.117 38.125 19.906 1 91.5 129 GLU A CA 1
ATOM 1015 C C . GLU A 1 129 ? -9.211 36.781 20.578 1 91.5 129 GLU A C 1
ATOM 1017 O O . GLU A 1 129 ? -8.289 36.344 21.266 1 91.5 129 GLU A O 1
ATOM 1022 N N . TYR A 1 130 ? -10.43 36.219 20.375 1 93.69 130 TYR A N 1
ATOM 1023 C CA . TYR A 1 130 ? -10.672 34.875 20.938 1 93.69 130 TYR A CA 1
ATOM 1024 C C . TYR A 1 130 ? -11.109 33.906 19.859 1 93.69 130 TYR A C 1
ATOM 1026 O O . TYR A 1 130 ? -11.812 34.281 18.922 1 93.69 130 TYR A O 1
ATOM 1034 N N . LYS A 1 131 ? -10.609 32.656 20.016 1 94.69 131 LYS A N 1
ATOM 1035 C CA . LYS A 1 131 ? -11.062 31.547 19.188 1 94.69 131 LYS A CA 1
ATOM 1036 C C . LYS A 1 131 ? -12.109 30.719 19.906 1 94.69 131 LYS A C 1
ATOM 1038 O O . LYS A 1 131 ? -11.938 30.344 21.062 1 94.69 131 LYS A O 1
ATOM 1043 N N . TYR A 1 132 ? -13.234 30.531 19.234 1 96.25 132 TYR A N 1
ATOM 1044 C CA . TYR A 1 132 ? -14.344 29.75 19.766 1 96.25 132 TYR A CA 1
ATOM 1045 C C . TYR A 1 132 ? -14.562 28.484 18.969 1 96.25 132 TYR A C 1
ATOM 1047 O O . TYR A 1 132 ? -14.383 28.469 17.75 1 96.25 132 TYR A O 1
ATOM 1055 N N . ILE A 1 133 ? -15 27.422 19.688 1 97.5 133 ILE A N 1
ATOM 1056 C CA . ILE A 1 133 ? -15.406 26.234 18.953 1 97.5 133 ILE A CA 1
ATOM 1057 C C . ILE A 1 133 ? -16.828 26.422 18.422 1 97.5 133 ILE A C 1
ATOM 1059 O O . ILE A 1 133 ? -17.641 27.141 19.016 1 97.5 133 ILE A O 1
ATOM 1063 N N . ASN A 1 134 ? -17.125 25.875 17.328 1 97.69 134 ASN A N 1
ATOM 1064 C CA . ASN A 1 134 ? -18.391 25.984 16.625 1 97.69 134 ASN A CA 1
ATOM 1065 C C . ASN A 1 134 ? -19.125 24.656 16.578 1 97.69 134 ASN A C 1
ATOM 1067 O O . ASN A 1 134 ? -19.656 24.266 15.539 1 97.69 134 ASN A O 1
ATOM 1071 N N . TYR A 1 135 ? -19.031 23.875 17.578 1 97.81 135 TYR A N 1
ATOM 1072 C CA . TYR A 1 135 ? -19.641 22.547 17.734 1 97.81 135 TYR A CA 1
ATOM 1073 C C . TYR A 1 135 ? -19.891 22.219 19.188 1 97.81 135 TYR A C 1
ATOM 1075 O O . TYR A 1 135 ? -19.422 22.938 20.078 1 97.81 135 TYR A O 1
ATOM 1083 N N . ASP A 1 136 ? -20.703 21.219 19.469 1 97.62 136 ASP A N 1
ATOM 1084 C CA . ASP A 1 136 ? -21 20.734 20.812 1 97.62 136 ASP A CA 1
ATOM 1085 C C . ASP A 1 136 ? -19.969 19.719 21.281 1 97.62 136 ASP A C 1
ATOM 1087 O O . ASP A 1 136 ? -19.859 18.641 20.703 1 97.62 136 ASP A O 1
ATOM 1091 N N . LEU A 1 137 ? -19.297 20.016 22.328 1 97.69 137 LEU A N 1
ATOM 1092 C CA . LEU A 1 137 ? -18.234 19.172 22.844 1 97.69 137 LEU A CA 1
ATOM 1093 C C . LEU A 1 137 ? -18.766 17.797 23.234 1 97.69 137 LEU A C 1
ATOM 1095 O O . LEU A 1 137 ? -18.078 16.781 23.078 1 97.69 137 LEU A O 1
ATOM 1099 N N . GLU A 1 138 ? -19.922 17.766 23.734 1 97.56 138 GLU A N 1
ATOM 1100 C CA . GLU A 1 138 ? -20.5 16.484 24.156 1 97.56 138 GLU A CA 1
ATOM 1101 C C . GLU A 1 138 ? -20.781 15.586 22.953 1 97.56 138 GLU A C 1
ATOM 1103 O O . GLU A 1 138 ? -20.562 14.375 23.016 1 97.56 138 GLU A O 1
ATOM 1108 N N . VAL A 1 139 ? -21.203 16.141 21.844 1 98.12 139 VAL A N 1
ATOM 1109 C CA . VAL A 1 139 ? -21.438 15.383 20.625 1 98.12 139 VAL A CA 1
ATOM 1110 C C . VAL A 1 139 ? -20.125 14.789 20.125 1 98.12 139 VAL A C 1
ATOM 1112 O O . VAL A 1 139 ? -20.062 13.602 19.781 1 98.12 139 VAL A O 1
ATOM 1115 N N . ILE A 1 140 ? -19.078 15.609 20.188 1 98.62 140 ILE A N 1
ATOM 1116 C CA . ILE A 1 140 ? -17.766 15.172 19.719 1 98.62 140 ILE A CA 1
ATOM 1117 C C . ILE A 1 140 ? -17.25 14.047 20.609 1 98.62 140 ILE A C 1
ATOM 1119 O O . ILE A 1 140 ? -16.703 13.055 20.125 1 98.62 140 ILE A O 1
ATOM 1123 N N . ARG A 1 141 ? -17.438 14.195 21.859 1 98.12 141 ARG A N 1
ATOM 1124 C CA . ARG A 1 141 ? -17.016 13.156 22.797 1 98.12 141 ARG A CA 1
ATOM 1125 C C . ARG A 1 141 ? -17.734 11.836 22.5 1 98.12 141 ARG A C 1
ATOM 1127 O O . ARG A 1 141 ? -17.109 10.781 22.438 1 98.12 141 ARG A O 1
ATOM 1134 N N . GLN A 1 142 ? -18.969 11.859 22.328 1 98.38 142 GLN A N 1
ATOM 1135 C CA . GLN A 1 142 ? -19.766 10.68 22.047 1 98.38 142 GLN A CA 1
ATOM 1136 C C . GLN A 1 142 ? -19.344 10.039 20.719 1 98.38 142 GLN A C 1
ATOM 1138 O O . GLN A 1 142 ? -19.25 8.812 20.625 1 98.38 142 GLN A O 1
ATOM 1143 N N . GLU A 1 143 ? -19.141 10.883 19.734 1 98.56 143 GLU A N 1
ATOM 1144 C CA . GLU A 1 143 ? -18.719 10.375 18.422 1 98.56 143 GLU A CA 1
ATOM 1145 C C . GLU A 1 143 ? -17.328 9.742 18.5 1 98.56 143 GLU A C 1
ATOM 1147 O O . GLU A 1 143 ? -17.094 8.711 17.859 1 98.56 143 GLU A O 1
ATOM 1152 N N . TYR A 1 144 ? -16.484 10.328 19.219 1 98.75 144 TYR A N 1
ATOM 1153 C CA . TYR A 1 144 ? -15.164 9.75 19.422 1 98.75 144 TYR A CA 1
ATOM 1154 C C . TYR A 1 144 ? -15.273 8.359 20.031 1 98.75 144 TYR A C 1
ATOM 1156 O O . TYR A 1 144 ? -14.641 7.414 19.547 1 98.75 144 TYR A O 1
ATOM 1164 N N . ASP A 1 145 ? -16.078 8.234 21.016 1 98.56 145 ASP A N 1
ATOM 1165 C CA . ASP A 1 145 ? -16.25 6.945 21.688 1 98.56 145 ASP A CA 1
ATOM 1166 C C . ASP A 1 145 ? -16.875 5.922 20.734 1 98.56 145 ASP A C 1
ATOM 1168 O O . ASP A 1 145 ? -16.469 4.758 20.719 1 98.56 145 ASP A O 1
ATOM 1172 N N . ARG A 1 146 ? -17.828 6.316 20.016 1 97.94 146 ARG A N 1
ATOM 1173 C CA . ARG A 1 146 ? -18.5 5.434 19.062 1 97.94 146 ARG A CA 1
ATOM 1174 C C . ARG A 1 146 ? -17.5 4.887 18.031 1 97.94 146 ARG A C 1
ATOM 1176 O O . ARG A 1 146 ? -17.453 3.68 17.781 1 97.94 146 ARG A O 1
ATOM 1183 N N . ILE A 1 147 ? -16.703 5.75 17.469 1 98.38 147 ILE A N 1
ATOM 1184 C CA . ILE A 1 147 ? -15.734 5.363 16.453 1 98.38 147 ILE A CA 1
ATOM 1185 C C . ILE A 1 147 ? -14.664 4.469 17.078 1 98.38 147 ILE A C 1
ATOM 1187 O O . ILE A 1 147 ? -14.266 3.461 16.484 1 98.38 147 ILE A O 1
ATOM 1191 N N . SER A 1 148 ? -14.273 4.824 18.266 1 98.38 148 SER A N 1
ATOM 1192 C CA . SER A 1 148 ? -13.281 4.023 18.984 1 98.38 148 SER A CA 1
ATOM 1193 C C . SER A 1 148 ? -13.781 2.6 19.203 1 98.38 148 SER A C 1
ATOM 1195 O O . SER A 1 148 ? -13.047 1.636 18.984 1 98.38 148 SER A O 1
ATOM 1197 N N . ASN A 1 149 ? -14.984 2.523 19.594 1 97.94 149 ASN A N 1
ATOM 1198 C CA . ASN A 1 149 ? -15.586 1.216 19.828 1 97.94 149 ASN A CA 1
ATOM 1199 C C . ASN A 1 149 ? -15.719 0.419 18.531 1 97.94 149 ASN A C 1
ATOM 1201 O O . ASN A 1 149 ? -15.469 -0.787 18.516 1 97.94 149 ASN A O 1
ATOM 1205 N N . THR A 1 150 ? -16.109 1.076 17.484 1 97.88 150 THR A N 1
ATOM 1206 C CA . THR A 1 150 ? -16.234 0.419 16.188 1 97.88 150 THR A CA 1
ATOM 1207 C C . THR A 1 150 ? -14.891 -0.126 15.727 1 97.88 150 THR A C 1
ATOM 1209 O O . THR A 1 150 ? -14.797 -1.264 15.258 1 97.88 150 THR A O 1
ATOM 1212 N N . ILE A 1 151 ? -13.859 0.673 15.859 1 98.31 151 ILE A N 1
ATOM 1213 C CA . ILE A 1 151 ? -12.516 0.254 15.5 1 98.31 151 ILE A CA 1
ATOM 1214 C C . ILE A 1 151 ? -12.109 -0.966 16.328 1 98.31 151 ILE A C 1
ATOM 1216 O O . ILE A 1 151 ? -11.539 -1.922 15.797 1 98.31 151 ILE A O 1
ATOM 1220 N N . MET A 1 152 ? -12.438 -0.958 17.594 1 97.88 152 MET A N 1
ATOM 1221 C CA . MET A 1 152 ? -12.094 -2.066 18.469 1 97.88 152 MET A CA 1
ATOM 1222 C C . MET A 1 152 ? -12.781 -3.352 18.031 1 97.88 152 MET A C 1
ATOM 1224 O O . MET A 1 152 ? -12.156 -4.414 17.984 1 97.88 152 MET A O 1
ATOM 1228 N N . GLU A 1 153 ? -14.008 -3.238 17.703 1 97.81 153 GLU A N 1
ATOM 1229 C CA . GLU A 1 153 ? -14.75 -4.398 17.219 1 97.81 153 GLU A CA 1
ATOM 1230 C C . GLU A 1 153 ? -14.133 -4.961 15.938 1 97.81 153 GLU A C 1
ATOM 1232 O O . GLU A 1 153 ? -14.016 -6.18 15.789 1 97.81 153 GLU A O 1
ATOM 1237 N N . MET A 1 154 ? -13.797 -4.094 15.047 1 98.31 154 MET A N 1
ATOM 1238 C CA . MET A 1 154 ? -13.156 -4.512 13.805 1 98.31 154 MET A CA 1
ATOM 1239 C C . MET A 1 154 ? -11.812 -5.184 14.078 1 98.31 154 MET A C 1
ATOM 1241 O O . MET A 1 154 ? -11.492 -6.207 13.477 1 98.31 154 MET A O 1
ATOM 1245 N N . GLN A 1 155 ? -11.062 -4.621 15.023 1 98.06 155 GLN A N 1
ATOM 1246 C CA . GLN A 1 155 ? -9.758 -5.164 15.383 1 98.06 155 GLN A CA 1
ATOM 1247 C C . GLN A 1 155 ? -9.891 -6.57 15.969 1 98.06 155 GLN A C 1
ATOM 1249 O O . GLN A 1 155 ? -9.117 -7.465 15.617 1 98.06 155 GLN A O 1
ATOM 1254 N N . ILE A 1 156 ? -10.812 -6.746 16.719 1 97.69 156 ILE A N 1
ATOM 1255 C CA . ILE A 1 156 ? -11.039 -8.047 17.359 1 97.69 156 ILE A CA 1
ATOM 1256 C C . ILE A 1 156 ? -11.398 -9.078 16.297 1 97.69 156 ILE A C 1
ATOM 1258 O O . ILE A 1 156 ? -10.852 -10.188 16.281 1 97.69 156 ILE A O 1
ATOM 1262 N N . ALA A 1 157 ? -12.305 -8.648 15.445 1 97.69 157 ALA A N 1
ATOM 1263 C CA . ALA A 1 157 ? -12.711 -9.547 14.359 1 97.69 157 ALA A CA 1
ATOM 1264 C C . ALA A 1 157 ? -11.523 -9.914 13.477 1 97.69 157 ALA A C 1
ATOM 1266 O O . ALA A 1 157 ? -11.336 -11.078 13.133 1 97.69 157 ALA A O 1
ATOM 1267 N N . LEU A 1 158 ? -10.719 -8.984 13.102 1 97.81 158 LEU A N 1
ATOM 1268 C CA . LEU A 1 158 ? -9.547 -9.188 12.258 1 97.81 158 LEU A CA 1
ATOM 1269 C C . LEU A 1 158 ? -8.531 -10.102 12.945 1 97.81 158 LEU A C 1
ATOM 1271 O O . LEU A 1 158 ? -7.996 -11.016 12.32 1 97.81 158 LEU A O 1
ATOM 1275 N N . ASP A 1 159 ? -8.281 -9.828 14.219 1 97.25 159 ASP A N 1
ATOM 1276 C CA . ASP A 1 159 ? -7.32 -10.625 14.977 1 97.25 159 ASP A CA 1
ATOM 1277 C C . ASP A 1 159 ? -7.754 -12.086 15.055 1 97.25 159 ASP A C 1
ATOM 1279 O O . ASP A 1 159 ? -6.941 -12.992 14.844 1 97.25 159 ASP A O 1
ATOM 1283 N N . ARG A 1 160 ? -8.953 -12.234 15.352 1 97.5 160 ARG A N 1
ATOM 1284 C CA . ARG A 1 160 ? -9.492 -13.594 15.414 1 97.5 160 ARG A CA 1
ATOM 1285 C C . ARG A 1 160 ? -9.344 -14.305 14.07 1 97.5 160 ARG A C 1
ATOM 1287 O O . ARG A 1 160 ? -8.867 -15.438 14.008 1 97.5 160 ARG A O 1
ATOM 1294 N N . TYR A 1 161 ? -9.742 -13.656 13.047 1 98.06 161 TYR A N 1
ATOM 1295 C CA . TYR A 1 161 ? -9.633 -14.227 11.711 1 98.06 161 TYR A CA 1
ATOM 1296 C C . TYR A 1 161 ? -8.188 -14.57 11.383 1 98.06 161 TYR A C 1
ATOM 1298 O O . TYR A 1 161 ? -7.895 -15.688 10.945 1 98.06 161 TYR A O 1
ATOM 1306 N N . ASN A 1 162 ? -7.305 -13.617 11.594 1 97.56 162 ASN A N 1
ATOM 1307 C CA . ASN A 1 162 ? -5.902 -13.758 11.227 1 97.56 162 ASN A CA 1
ATOM 1308 C C . ASN A 1 162 ? -5.254 -14.945 11.938 1 97.56 162 ASN A C 1
ATOM 1310 O O . ASN A 1 162 ? -4.355 -15.586 11.398 1 97.56 162 ASN A O 1
ATOM 1314 N N . GLN A 1 163 ? -5.758 -15.258 13.086 1 97.56 163 GLN A N 1
ATOM 1315 C CA . GLN A 1 163 ? -5.09 -16.25 13.922 1 97.56 163 GLN A CA 1
ATOM 1316 C C . GLN A 1 163 ? -5.754 -17.609 13.797 1 97.56 163 GLN A C 1
ATOM 1318 O O . GLN A 1 163 ? -5.164 -18.641 14.156 1 97.56 163 GLN A O 1
ATOM 1323 N N . THR A 1 164 ? -6.965 -17.641 13.227 1 97.44 164 THR A N 1
ATOM 1324 C CA . THR A 1 164 ? -7.688 -18.891 13.414 1 97.44 164 THR A CA 1
ATOM 1325 C C . THR A 1 164 ? -8.117 -19.484 12.07 1 97.44 164 THR A C 1
ATOM 1327 O O . THR A 1 164 ? -8.281 -20.688 11.945 1 97.44 164 THR A O 1
ATOM 1330 N N . VAL A 1 165 ? -8.391 -18.672 11.141 1 96.81 165 VAL A N 1
ATOM 1331 C CA . VAL A 1 165 ? -8.938 -19.172 9.883 1 96.81 165 VAL A CA 1
ATOM 1332 C C . VAL A 1 165 ? -7.809 -19.734 9.023 1 96.81 165 VAL A C 1
ATOM 1334 O O . VAL A 1 165 ? -6.797 -19.062 8.797 1 96.81 165 VAL A O 1
ATOM 1337 N N . LEU A 1 166 ? -8.062 -20.906 8.539 1 97.38 166 LEU A N 1
ATOM 1338 C CA . LEU A 1 166 ? -7.078 -21.578 7.691 1 97.38 166 LEU A CA 1
ATOM 1339 C C . LEU A 1 166 ? -7.48 -21.516 6.223 1 97.38 166 LEU A C 1
ATOM 1341 O O . LEU A 1 166 ? -8.664 -21.609 5.898 1 97.38 166 LEU A O 1
ATOM 1345 N N . PHE A 1 167 ? -6.508 -21.328 5.375 1 97.31 167 PHE A N 1
ATOM 1346 C CA . PHE A 1 167 ? -6.715 -21.422 3.936 1 97.31 167 PHE A CA 1
ATOM 1347 C C . PHE A 1 167 ? -5.535 -22.109 3.258 1 97.31 167 PHE A C 1
ATOM 1349 O O . PHE A 1 167 ? -4.457 -22.219 3.842 1 97.31 167 PHE A O 1
ATOM 1356 N N . ASP A 1 168 ? -5.758 -22.609 2.014 1 97.19 168 ASP A N 1
ATOM 1357 C CA . ASP A 1 168 ? -4.75 -23.359 1.274 1 97.19 168 ASP A CA 1
ATOM 1358 C C . ASP A 1 168 ? -3.842 -22.422 0.478 1 97.19 168 ASP A C 1
ATOM 1360 O O . ASP A 1 168 ? -4.32 -21.484 -0.154 1 97.19 168 ASP A O 1
ATOM 1364 N N . VAL A 1 169 ? -2.574 -22.688 0.543 1 96.44 169 VAL A N 1
ATOM 1365 C CA . VAL A 1 169 ? -1.592 -21.984 -0.272 1 96.44 169 VAL A CA 1
ATOM 1366 C C . VAL A 1 169 ? -0.689 -22.984 -0.983 1 96.44 169 VAL A C 1
ATOM 1368 O O . VAL A 1 169 ? -0.236 -23.953 -0.377 1 96.44 169 VAL A O 1
ATOM 1371 N N . ASP A 1 170 ? -0.408 -22.734 -2.297 1 92.81 170 ASP A N 1
ATOM 1372 C CA . ASP A 1 170 ? 0.386 -23.641 -3.107 1 92.81 170 ASP A CA 1
ATOM 1373 C C . ASP A 1 170 ? 1.861 -23.25 -3.1 1 92.81 170 ASP A C 1
ATOM 1375 O O . ASP A 1 170 ? 2.344 -22.609 -4.039 1 92.81 170 ASP A O 1
ATOM 1379 N N . ILE A 1 171 ? 2.629 -23.656 -2.057 1 89.44 171 ILE A N 1
ATOM 1380 C CA . ILE A 1 171 ? 4.055 -23.359 -1.979 1 89.44 171 ILE A CA 1
ATOM 1381 C C . ILE A 1 171 ? 4.836 -24.625 -1.656 1 89.44 171 ILE A C 1
ATOM 1383 O O . ILE A 1 171 ? 4.316 -25.531 -1.001 1 89.44 171 ILE A O 1
ATOM 1387 N N . MET B 1 1 ? -26.062 -0.858 -9.297 1 88.69 1 MET B N 1
ATOM 1388 C CA . MET B 1 1 ? -24.891 -1.507 -9.875 1 88.69 1 MET B CA 1
ATOM 1389 C C . MET B 1 1 ? -24.484 -0.826 -11.18 1 88.69 1 MET B C 1
ATOM 1391 O O . MET B 1 1 ? -25.328 -0.493 -12 1 88.69 1 MET B O 1
ATOM 1395 N N . LYS B 1 2 ? -23.203 -0.356 -11.281 1 94 2 LYS B N 1
ATOM 1396 C CA . LYS B 1 2 ? -22.625 0.261 -12.469 1 94 2 LYS B CA 1
ATOM 1397 C C . LYS B 1 2 ? -21.5 -0.6 -13.039 1 94 2 LYS B C 1
ATOM 1399 O O . LYS B 1 2 ? -20.766 -1.252 -12.289 1 94 2 LYS B O 1
ATOM 1404 N N . LYS B 1 3 ? -21.469 -0.694 -14.32 1 96.62 3 LYS B N 1
ATOM 1405 C CA . LYS B 1 3 ? -20.375 -1.365 -15 1 96.62 3 LYS B CA 1
ATOM 1406 C C . LYS B 1 3 ? -19.234 -0.385 -15.32 1 96.62 3 LYS B C 1
ATOM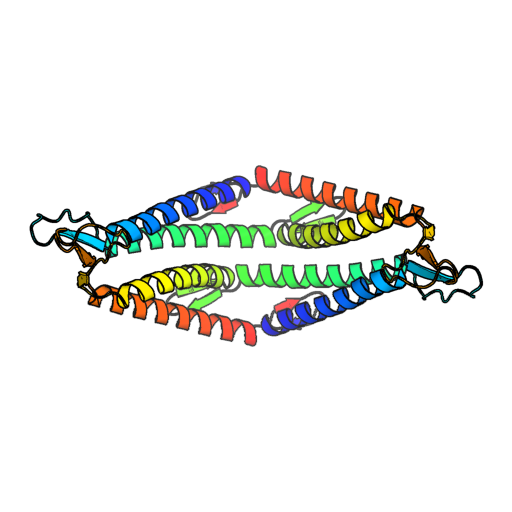 1408 O O . LYS B 1 3 ? -19.453 0.588 -16.047 1 96.62 3 LYS B O 1
ATOM 1413 N N . ILE B 1 4 ? -18.062 -0.725 -14.852 1 97.38 4 ILE B N 1
ATOM 1414 C CA . ILE B 1 4 ? -16.969 0.227 -15.031 1 97.38 4 ILE B CA 1
ATOM 1415 C C . ILE B 1 4 ? -15.656 -0.526 -15.25 1 97.38 4 ILE B C 1
ATOM 1417 O O . ILE B 1 4 ? -15.586 -1.734 -15.016 1 97.38 4 ILE B O 1
ATOM 1421 N N . THR B 1 5 ? -14.703 0.148 -15.773 1 98.06 5 THR B N 1
ATOM 1422 C CA . THR B 1 5 ? -13.359 -0.398 -15.898 1 98.06 5 THR B CA 1
ATOM 1423 C C . THR B 1 5 ? -12.516 -0.057 -14.672 1 98.06 5 THR B C 1
ATOM 1425 O O . THR B 1 5 ? -12.898 0.799 -13.867 1 98.06 5 THR B O 1
ATOM 1428 N N . SER B 1 6 ? -11.43 -0.804 -14.5 1 98 6 SER B N 1
ATOM 1429 C CA . SER B 1 6 ? -10.508 -0.481 -13.422 1 98 6 SER B CA 1
ATOM 1430 C C . SER B 1 6 ? -10 0.953 -13.531 1 98 6 SER B C 1
ATOM 1432 O O . SER B 1 6 ? -9.859 1.647 -12.523 1 98 6 SER B O 1
ATOM 1434 N N . ALA B 1 7 ? -9.742 1.412 -14.742 1 97.69 7 ALA B N 1
ATOM 1435 C CA . ALA B 1 7 ? -9.297 2.783 -14.977 1 97.69 7 ALA B CA 1
ATOM 1436 C C . ALA B 1 7 ? -10.328 3.789 -14.484 1 97.69 7 ALA B C 1
ATOM 1438 O O . ALA B 1 7 ? -9.984 4.766 -13.812 1 97.69 7 ALA B O 1
ATOM 1439 N N . TYR B 1 8 ? -11.539 3.551 -14.812 1 97.94 8 TYR B N 1
ATOM 1440 C CA . TYR B 1 8 ? -12.609 4.441 -14.375 1 97.94 8 TYR B CA 1
ATOM 1441 C C . TYR B 1 8 ? -12.781 4.375 -12.859 1 97.94 8 TYR B C 1
ATOM 1443 O O . TYR B 1 8 ? -13 5.402 -12.211 1 97.94 8 TYR B O 1
ATOM 1451 N N . ALA B 1 9 ? -12.719 3.176 -12.312 1 98.31 9 ALA B N 1
ATOM 1452 C CA . ALA B 1 9 ? -12.812 3.02 -10.859 1 98.31 9 ALA B CA 1
ATOM 1453 C C . ALA B 1 9 ? -11.758 3.867 -10.148 1 98.31 9 ALA B C 1
ATOM 1455 O O . ALA B 1 9 ? -12.062 4.527 -9.148 1 98.31 9 ALA B O 1
ATOM 1456 N N . ASN B 1 10 ? -10.602 3.842 -10.656 1 97.81 10 ASN B N 1
ATOM 1457 C CA . ASN B 1 10 ? -9.531 4.629 -10.055 1 97.81 10 ASN B CA 1
ATOM 1458 C C . ASN B 1 10 ? -9.805 6.125 -10.156 1 97.81 10 ASN B C 1
ATOM 1460 O O . ASN B 1 10 ? -9.492 6.883 -9.234 1 97.81 10 ASN B O 1
ATOM 1464 N N . LYS B 1 11 ? -10.344 6.484 -11.234 1 97.69 11 LYS B N 1
ATOM 1465 C CA . LYS B 1 11 ? -10.727 7.883 -11.391 1 97.69 11 LYS B CA 1
ATOM 1466 C C . LYS B 1 11 ? -11.805 8.266 -10.383 1 97.69 11 LYS B C 1
ATOM 1468 O O . LYS B 1 11 ? -11.766 9.359 -9.812 1 97.69 11 LYS B O 1
ATOM 1473 N N . MET B 1 12 ? -12.773 7.402 -10.242 1 98.12 12 MET B N 1
ATOM 1474 C CA . MET B 1 12 ? -13.836 7.621 -9.266 1 98.12 12 MET B CA 1
ATOM 1475 C C . MET B 1 12 ? -13.266 7.738 -7.855 1 98.12 12 MET B C 1
ATOM 1477 O O . MET B 1 12 ? -13.672 8.617 -7.09 1 98.12 12 MET B O 1
ATOM 1481 N N . LEU B 1 13 ? -12.336 6.895 -7.547 1 98.69 13 LEU B N 1
ATOM 1482 C CA . LEU B 1 13 ? -11.719 6.914 -6.23 1 98.69 13 LEU B CA 1
ATOM 1483 C C . LEU B 1 13 ? -11.008 8.242 -5.98 1 98.69 13 LEU B C 1
ATOM 1485 O O . LEU B 1 13 ? -11.125 8.82 -4.898 1 98.69 13 LEU B O 1
ATOM 1489 N N . ARG B 1 14 ? -10.367 8.766 -6.969 1 98.31 14 ARG B N 1
ATOM 1490 C CA . ARG B 1 14 ? -9.688 10.055 -6.848 1 98.31 14 ARG B CA 1
ATOM 1491 C C . ARG B 1 14 ? -10.688 11.18 -6.594 1 98.31 14 ARG B C 1
ATOM 1493 O O . ARG B 1 14 ? -10.461 12.031 -5.727 1 98.31 14 ARG B O 1
ATOM 1500 N N . SER B 1 15 ? -11.672 11.109 -7.34 1 98.56 15 SER B N 1
ATOM 1501 C CA . SER B 1 15 ? -12.711 12.117 -7.195 1 98.56 15 SER B CA 1
ATOM 1502 C C . SER B 1 15 ? -13.344 12.07 -5.805 1 98.56 15 SER B C 1
ATOM 1504 O O . SER B 1 15 ? -13.555 13.102 -5.176 1 98.56 15 SER B O 1
ATOM 1506 N N . LEU B 1 16 ? -13.633 10.883 -5.379 1 98.75 16 LEU B N 1
ATOM 1507 C CA . LEU B 1 16 ? -14.219 10.703 -4.059 1 98.75 16 LEU B CA 1
ATOM 1508 C C . LEU B 1 16 ? -13.266 11.18 -2.969 1 98.75 16 LEU B C 1
ATOM 1510 O O . LEU B 1 16 ? -13.688 11.812 -1.998 1 98.75 16 LEU B O 1
ATOM 1514 N N . GLU B 1 17 ? -11.977 10.914 -3.146 1 98.69 17 GLU B N 1
ATOM 1515 C CA . GLU B 1 17 ? -10.984 11.375 -2.184 1 98.69 17 GLU B CA 1
ATOM 1516 C C . GLU B 1 17 ? -10.891 12.898 -2.172 1 98.69 17 GLU B C 1
ATOM 1518 O O . GLU B 1 17 ? -10.711 13.508 -1.113 1 98.69 17 GLU B O 1
ATOM 1523 N N . GLU B 1 18 ? -10.969 13.453 -3.309 1 98.62 18 GLU B N 1
ATOM 1524 C CA . GLU B 1 18 ? -10.977 14.906 -3.404 1 98.62 18 GLU B CA 1
ATOM 1525 C C . GLU B 1 18 ? -12.203 15.5 -2.711 1 98.62 18 GLU B C 1
ATOM 1527 O O . GLU B 1 18 ? -12.094 16.484 -1.987 1 98.62 18 GLU B O 1
ATOM 1532 N N . ASP B 1 19 ? -13.344 14.945 -2.979 1 98.75 19 ASP B N 1
ATOM 1533 C CA . ASP B 1 19 ? -14.57 15.375 -2.318 1 98.75 19 ASP B CA 1
ATOM 1534 C C . ASP B 1 19 ? -14.453 15.25 -0.802 1 98.75 19 ASP B C 1
ATOM 1536 O O . ASP B 1 19 ? -14.852 16.156 -0.065 1 98.75 19 ASP B O 1
ATOM 1540 N N . LYS B 1 20 ? -13.945 14.164 -0.358 1 98.69 20 LYS B N 1
ATOM 1541 C CA . LYS B 1 20 ? -13.75 13.961 1.075 1 98.69 20 LYS B CA 1
ATOM 1542 C C . LYS B 1 20 ? -12.828 15.031 1.662 1 98.69 20 LYS B C 1
ATOM 1544 O O . LYS B 1 20 ? -13.117 15.594 2.719 1 98.69 20 LYS B O 1
ATOM 1549 N N . ALA B 1 21 ? -11.75 15.25 0.928 1 98.31 21 ALA B N 1
ATOM 1550 C CA . ALA B 1 21 ? -10.805 16.281 1.373 1 98.31 21 ALA B CA 1
ATOM 1551 C C . ALA B 1 21 ? -11.492 17.641 1.49 1 98.31 21 ALA B C 1
ATOM 1553 O O . ALA B 1 21 ? -11.219 18.406 2.418 1 98.31 21 ALA B O 1
ATOM 1554 N N . PHE B 1 22 ? -12.305 17.953 0.55 1 98.62 22 PHE B N 1
ATOM 1555 C CA . PHE B 1 22 ? -13.078 19.188 0.591 1 98.62 22 PHE B CA 1
ATOM 1556 C C . PHE B 1 22 ? -13.852 19.297 1.898 1 98.62 22 PHE B C 1
ATOM 1558 O O . PHE B 1 22 ? -13.758 20.312 2.596 1 98.62 22 PHE B O 1
ATOM 1565 N N . TRP B 1 23 ? -14.578 18.297 2.26 1 98.44 23 TRP B N 1
ATOM 1566 C CA . TRP B 1 23 ? -15.422 18.328 3.447 1 98.44 23 TRP B CA 1
ATOM 1567 C C . TRP B 1 23 ? -14.578 18.344 4.719 1 98.44 23 TRP B C 1
ATOM 1569 O O . TRP B 1 23 ? -14.93 19 5.699 1 98.44 23 TRP B O 1
ATOM 1579 N N . VAL B 1 24 ? -13.5 17.562 4.707 1 98.38 24 VAL B N 1
ATOM 1580 C CA . VAL B 1 24 ? -12.594 17.562 5.852 1 98.38 24 VAL B CA 1
ATOM 1581 C C . VAL B 1 24 ? -12.023 18.969 6.062 1 98.38 24 VAL B C 1
ATOM 1583 O O . VAL B 1 24 ? -11.969 19.453 7.191 1 98.38 24 VAL B O 1
ATOM 1586 N N . ASN B 1 25 ? -11.641 19.578 4.992 1 98 25 ASN B N 1
ATOM 1587 C CA . ASN B 1 25 ? -11.117 20.938 5.062 1 98 25 ASN B CA 1
ATOM 1588 C C . ASN B 1 25 ? -12.188 21.938 5.504 1 98 25 ASN B C 1
ATOM 1590 O O . ASN B 1 25 ? -11.914 22.859 6.273 1 98 25 ASN B O 1
ATOM 1594 N N . LYS B 1 26 ? -13.336 21.781 4.922 1 97.88 26 LYS B N 1
ATOM 1595 C CA . LYS B 1 26 ? -14.453 22.625 5.32 1 97.88 26 LYS B CA 1
ATOM 1596 C C . LYS B 1 26 ? -14.711 22.516 6.82 1 97.88 26 LYS B C 1
ATOM 1598 O O . LYS B 1 26 ? -14.953 23.531 7.488 1 97.88 26 LYS B O 1
ATOM 1603 N N . GLU B 1 27 ? -14.727 21.312 7.355 1 98.25 27 GLU B N 1
ATOM 1604 C CA . GLU B 1 27 ? -14.883 21.094 8.789 1 98.25 27 GLU B CA 1
ATOM 1605 C C . GLU B 1 27 ? -13.789 21.797 9.578 1 98.25 27 GLU B C 1
ATOM 1607 O O . GLU B 1 27 ? -14.078 22.484 10.57 1 98.25 27 GLU B O 1
ATOM 1612 N N . ALA B 1 28 ? -12.586 21.703 9.164 1 97.38 28 ALA B N 1
ATOM 1613 C CA . ALA B 1 28 ? -11.453 22.328 9.844 1 97.38 28 ALA B CA 1
ATOM 1614 C C . ALA B 1 28 ? -11.602 23.844 9.875 1 97.38 28 ALA B C 1
ATOM 1616 O O . ALA B 1 28 ? -11.312 24.484 10.891 1 97.38 28 ALA B O 1
ATOM 1617 N N . ALA B 1 29 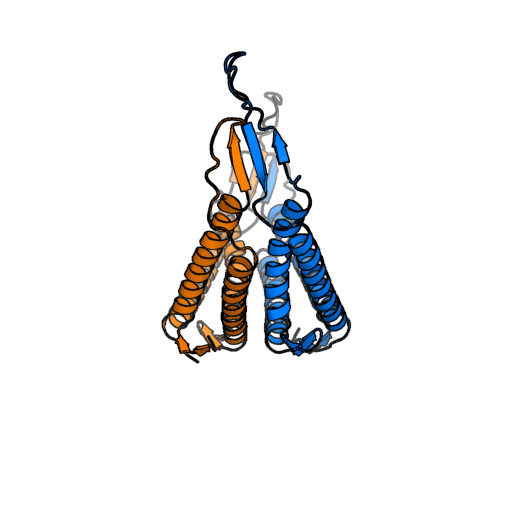? -12.117 24.359 8.828 1 96.62 29 ALA B N 1
ATOM 1618 C CA . ALA B 1 29 ? -12.227 25.812 8.68 1 96.62 29 ALA B CA 1
ATOM 1619 C C . ALA B 1 29 ? -13.43 26.359 9.445 1 96.62 29 ALA B C 1
ATOM 1621 O O . ALA B 1 29 ? -13.414 27.5 9.906 1 96.62 29 ALA B O 1
ATOM 1622 N N . SER B 1 30 ? -14.391 25.547 9.523 1 97.69 30 SER B N 1
ATOM 1623 C CA . SER B 1 30 ? -15.656 26.078 10.023 1 97.69 30 SER B CA 1
ATOM 1624 C C . SER B 1 30 ? -15.906 25.641 11.461 1 97.69 30 SER B C 1
ATOM 1626 O O . SER B 1 30 ? -16.812 26.156 12.117 1 97.69 30 SER B O 1
ATOM 1628 N N . SER B 1 31 ? -15.133 24.703 11.922 1 97.75 31 SER B N 1
ATOM 1629 C CA . SER B 1 31 ? -15.391 24.141 13.242 1 97.75 31 SER B CA 1
ATOM 1630 C C . SER B 1 31 ? -14.984 25.109 14.344 1 97.75 31 SER B C 1
ATOM 1632 O O . SER B 1 31 ? -15.312 24.906 15.516 1 97.75 31 SER B O 1
ATOM 1634 N N . THR B 1 32 ? -14.273 26.156 14.016 1 97.19 32 THR B N 1
ATOM 1635 C CA . THR B 1 32 ? -13.93 27.234 14.938 1 97.19 32 THR B CA 1
ATOM 1636 C C . THR B 1 32 ? -14.094 28.594 14.266 1 97.19 32 THR B C 1
ATOM 1638 O O . THR B 1 32 ? -14.25 28.688 13.047 1 97.19 32 THR B O 1
ATOM 1641 N N . TYR B 1 33 ? -14.219 29.594 15.047 1 96 33 TYR B N 1
ATOM 1642 C CA . TYR B 1 33 ? -14.211 30.953 14.523 1 96 33 TYR B CA 1
ATOM 1643 C C . TYR B 1 33 ? -13.539 31.906 15.508 1 96 33 TYR B C 1
ATOM 1645 O O . TYR B 1 33 ? -13.461 31.625 16.703 1 96 33 TYR B O 1
ATOM 1653 N N . VAL B 1 34 ? -12.969 33 14.961 1 93.81 34 VAL B N 1
ATOM 1654 C CA . VAL B 1 34 ? -12.281 34 15.766 1 93.81 34 VAL B CA 1
ATOM 1655 C C . VAL B 1 34 ? -13.102 35.281 15.812 1 93.81 34 VAL B C 1
ATOM 1657 O O . VAL B 1 34 ? -13.656 35.719 14.797 1 93.81 34 VAL B O 1
ATOM 1660 N N . ALA B 1 35 ? -13.203 35.812 16.953 1 92.19 35 ALA B N 1
ATOM 1661 C CA . ALA B 1 35 ? -13.914 37.094 17.141 1 92.19 35 ALA B CA 1
ATOM 1662 C C . ALA B 1 35 ? -13.18 38 18.125 1 92.19 35 ALA B C 1
ATOM 1664 O O . ALA B 1 35 ? -12.609 37.5 19.109 1 92.19 35 ALA B O 1
ATOM 1665 N N . ALA B 1 36 ? -13.219 39.312 17.797 1 87.81 36 ALA B N 1
ATOM 1666 C CA . ALA B 1 36 ? -12.688 40.312 18.734 1 87.81 36 ALA B CA 1
ATOM 1667 C C . ALA B 1 36 ? -13.727 40.656 19.797 1 87.81 36 ALA B C 1
ATOM 1669 O O . ALA B 1 36 ? -14.93 40.5 19.562 1 87.81 36 ALA B O 1
ATOM 1670 N N . VAL B 1 37 ? -13.312 41.094 21 1 83.19 37 VAL B N 1
ATOM 1671 C CA . VAL B 1 37 ? -14.164 41.375 22.156 1 83.19 37 VAL B CA 1
ATOM 1672 C C . VAL B 1 37 ? -15.258 42.344 21.766 1 83.19 37 VAL B C 1
ATOM 1674 O O . VAL B 1 37 ? -16.406 42.219 22.172 1 83.19 37 VAL B O 1
ATOM 1677 N N . ASN B 1 38 ? -15.031 43.281 20.859 1 82.62 38 ASN B N 1
ATOM 1678 C CA . ASN B 1 38 ? -16.016 44.312 20.547 1 82.62 38 ASN B CA 1
ATOM 1679 C C . ASN B 1 38 ? -16.516 44.219 19.109 1 82.62 38 ASN B C 1
ATOM 1681 O O . ASN B 1 38 ? -17.047 45.156 18.562 1 82.62 38 ASN B O 1
ATOM 1685 N N . GLU B 1 39 ? -16.359 42.969 18.594 1 85.88 39 GLU B N 1
ATOM 1686 C CA . GLU B 1 39 ? -16.812 42.75 17.219 1 85.88 39 GLU B CA 1
ATOM 1687 C C . GLU B 1 39 ? -17.891 41.688 17.156 1 85.88 39 GLU B C 1
ATOM 1689 O O . GLU B 1 39 ? -17.906 40.75 17.969 1 85.88 39 GLU B O 1
ATOM 1694 N N . GLU B 1 40 ? -18.969 42.031 16.422 1 88.69 40 GLU B N 1
ATOM 1695 C CA . GLU B 1 40 ? -19.922 40.969 16.141 1 88.69 40 GLU B CA 1
ATOM 1696 C C . GLU B 1 40 ? -19.266 39.812 15.391 1 88.69 40 GLU B C 1
ATOM 1698 O O . GLU B 1 40 ? -18.734 40 14.297 1 88.69 40 GLU B O 1
ATOM 1703 N N . PRO B 1 41 ? -19.25 38.688 16.047 1 88.81 41 PRO B N 1
ATOM 1704 C CA . PRO B 1 41 ? -18.547 37.594 15.391 1 88.81 41 PRO B CA 1
ATOM 1705 C C . PRO B 1 41 ? -19.234 37.125 14.102 1 88.81 41 PRO B C 1
ATOM 1707 O O . PRO B 1 41 ? -20.453 37.219 13.992 1 88.81 41 PRO B O 1
ATOM 1710 N N . VAL B 1 42 ? -18.406 36.781 13.172 1 92.12 42 VAL B N 1
ATOM 1711 C CA . VAL B 1 42 ? -18.891 36.062 11.992 1 92.12 42 VAL B CA 1
ATOM 1712 C C . VAL B 1 42 ? -18.75 34.562 12.195 1 92.12 42 VAL B C 1
ATOM 1714 O O . VAL B 1 42 ? -17.641 34 12.141 1 92.12 42 VAL B O 1
ATOM 1717 N N . ILE B 1 43 ? -19.875 33.969 12.461 1 94.06 43 ILE B N 1
ATOM 1718 C CA . ILE B 1 43 ? -19.875 32.531 12.75 1 94.06 43 ILE B CA 1
ATOM 1719 C C . ILE B 1 43 ? -20.141 31.766 11.461 1 94.06 43 ILE B C 1
ATOM 1721 O O . ILE B 1 43 ? -21.188 31.922 10.836 1 94.06 43 ILE B O 1
ATOM 1725 N N . PRO B 1 44 ? -19.203 31 11.156 1 95.94 44 PRO B N 1
ATOM 1726 C CA . PRO B 1 44 ? -19.422 30.203 9.945 1 95.94 44 PRO B CA 1
ATOM 1727 C C . PRO B 1 44 ? -20.531 29.172 10.109 1 95.94 44 PRO B C 1
ATOM 1729 O O . PRO B 1 44 ? -20.781 28.688 11.219 1 95.94 44 PRO B O 1
ATOM 1732 N N . GLU B 1 45 ? -21.234 28.906 8.984 1 96.19 45 GLU B N 1
ATOM 1733 C CA . GLU B 1 45 ? -22.203 27.828 8.992 1 96.19 45 GLU B CA 1
ATOM 1734 C C . GLU B 1 45 ? -21.5 26.469 9.148 1 96.19 45 GLU B C 1
ATOM 1736 O O . GLU B 1 45 ? -20.641 26.125 8.352 1 96.19 45 GLU B O 1
ATOM 1741 N N . TYR B 1 46 ? -21.922 25.797 10.227 1 96.81 46 TYR B N 1
ATOM 1742 C CA . TYR B 1 46 ? -21.297 24.516 10.492 1 96.81 46 TYR B CA 1
ATOM 1743 C C . TYR B 1 46 ? -22.219 23.609 11.297 1 96.81 46 TYR B C 1
ATOM 1745 O O . TYR B 1 46 ? -22.797 24.031 12.305 1 96.81 46 TYR B O 1
ATOM 1753 N N . ASP B 1 47 ? -22.438 22.422 10.719 1 97.25 47 ASP B N 1
ATOM 1754 C CA . ASP B 1 47 ? -23.141 21.344 11.398 1 97.25 47 ASP B CA 1
ATOM 1755 C C . ASP B 1 47 ? -22.312 20.062 11.375 1 97.25 47 ASP B C 1
ATOM 1757 O O . ASP B 1 47 ? -22.141 19.453 10.32 1 97.25 47 ASP B O 1
ATOM 1761 N N . TYR B 1 48 ? -21.891 19.672 12.531 1 97.94 48 TYR B N 1
ATOM 1762 C CA . TYR B 1 48 ? -21 18.516 12.625 1 97.94 48 TYR B CA 1
ATOM 1763 C C . TYR B 1 48 ? -21.656 17.281 12.016 1 97.94 48 TYR B C 1
ATOM 1765 O O . TYR B 1 48 ? -21.031 16.562 11.227 1 97.94 48 TYR B O 1
ATOM 1773 N N . MET B 1 49 ? -22.859 17.031 12.398 1 97.31 49 MET B N 1
ATOM 1774 C CA . MET B 1 49 ? -23.516 15.797 12 1 97.31 49 MET B CA 1
ATOM 1775 C C . MET B 1 49 ? -23.688 15.734 10.484 1 97.31 49 MET B C 1
ATOM 1777 O O . MET B 1 49 ? -23.516 14.672 9.883 1 97.31 49 MET B O 1
ATOM 1781 N N . THR B 1 50 ? -24 16.859 9.938 1 97.88 50 THR B N 1
ATOM 1782 C CA . THR B 1 50 ? -24.172 16.891 8.484 1 97.88 50 THR B CA 1
ATOM 1783 C C . THR B 1 50 ? -22.859 16.578 7.777 1 97.88 50 THR B C 1
ATOM 1785 O O . THR B 1 50 ? -22.828 15.773 6.852 1 97.88 50 THR B O 1
ATOM 1788 N N . ILE B 1 51 ? -21.781 17.188 8.242 1 98.12 51 ILE B N 1
ATOM 1789 C CA . ILE B 1 51 ? -20.469 16.984 7.621 1 98.12 51 ILE B CA 1
ATOM 1790 C C . ILE B 1 51 ? -20 15.547 7.867 1 98.12 51 ILE B C 1
ATOM 1792 O O . ILE B 1 51 ? -19.531 14.875 6.945 1 98.12 51 ILE B O 1
ATOM 1796 N N . ALA B 1 52 ? -20.172 15.078 9.07 1 98.06 52 ALA B N 1
ATOM 1797 C CA . ALA B 1 52 ? -19.766 13.727 9.43 1 98.06 52 ALA B CA 1
ATOM 1798 C C . ALA B 1 52 ? -20.484 12.688 8.578 1 98.06 52 ALA B C 1
ATOM 1800 O O . ALA B 1 52 ? -19.859 11.734 8.094 1 98.06 52 ALA B O 1
ATOM 1801 N N . ASN B 1 53 ? -21.75 12.875 8.383 1 98.25 53 ASN B N 1
ATOM 1802 C CA . ASN B 1 53 ? -22.531 11.945 7.578 1 98.25 53 ASN B CA 1
ATOM 1803 C C . ASN B 1 53 ? -22.109 11.969 6.113 1 98.25 53 ASN B C 1
ATOM 1805 O O . ASN B 1 53 ? -22.094 10.938 5.449 1 98.25 53 ASN B O 1
ATOM 1809 N N . THR B 1 54 ? -21.828 13.148 5.637 1 98.69 54 THR B N 1
ATOM 1810 C CA . THR B 1 54 ? -21.359 13.281 4.258 1 98.69 54 THR B CA 1
ATOM 1811 C C . THR B 1 54 ? -20.047 12.547 4.055 1 98.69 54 THR B C 1
ATOM 1813 O O . THR B 1 54 ? -19.891 11.789 3.096 1 98.69 54 THR B O 1
ATOM 1816 N N . ILE B 1 55 ? -19.109 12.711 4.984 1 98.75 55 ILE B N 1
ATOM 1817 C CA . ILE B 1 55 ? -17.812 12.055 4.914 1 98.75 55 ILE B CA 1
ATOM 1818 C C . ILE B 1 55 ? -18 10.539 4.988 1 98.75 55 ILE B C 1
ATOM 1820 O O . ILE B 1 55 ? -17.359 9.797 4.23 1 98.75 55 ILE B O 1
ATOM 1824 N N . ASP B 1 56 ? -18.875 10.141 5.809 1 98.31 56 ASP B N 1
ATOM 1825 C CA . ASP B 1 56 ? -19.125 8.711 5.98 1 98.31 56 ASP B CA 1
ATOM 1826 C C . ASP B 1 56 ? -19.703 8.102 4.699 1 98.31 56 ASP B C 1
ATOM 1828 O O . ASP B 1 56 ? -19.344 6.973 4.34 1 98.31 56 ASP B O 1
ATOM 1832 N N . GLU B 1 57 ? -20.562 8.797 4.094 1 98.38 57 GLU B N 1
ATOM 1833 C CA . GLU B 1 57 ? -21.125 8.32 2.836 1 98.38 57 GLU B CA 1
ATOM 1834 C C . GLU B 1 57 ? -20.047 8.172 1.766 1 98.38 57 GLU B C 1
ATOM 1836 O O . GLU B 1 57 ? -20.031 7.18 1.033 1 98.38 57 GLU B O 1
ATOM 1841 N N . ILE B 1 58 ? -19.219 9.094 1.652 1 98.75 58 ILE B N 1
ATOM 1842 C CA . ILE B 1 58 ? -18.109 9.031 0.706 1 98.75 58 ILE B CA 1
ATOM 1843 C C . ILE B 1 58 ? -17.234 7.82 1.024 1 98.75 58 ILE B C 1
ATOM 1845 O O . ILE B 1 58 ? -16.859 7.059 0.127 1 98.75 58 ILE B O 1
ATOM 1849 N N . ASP B 1 59 ? -16.938 7.656 2.309 1 98.69 59 ASP B N 1
ATOM 1850 C CA . ASP B 1 59 ? -16.094 6.555 2.752 1 98.69 59 ASP B CA 1
ATOM 1851 C C . ASP B 1 59 ? -16.719 5.207 2.381 1 98.69 59 ASP B C 1
ATOM 1853 O O . ASP B 1 59 ? -16.016 4.289 1.956 1 98.69 59 ASP B O 1
ATOM 1857 N N . ARG B 1 60 ? -17.984 5.078 2.512 1 98.06 60 ARG B N 1
ATOM 1858 C CA . ARG B 1 60 ? -18.672 3.832 2.172 1 98.06 60 ARG B CA 1
ATOM 1859 C C . ARG B 1 60 ? -18.547 3.527 0.683 1 98.06 60 ARG B C 1
ATOM 1861 O O . ARG B 1 60 ? -18.344 2.375 0.294 1 98.06 60 ARG B O 1
ATOM 1868 N N . LYS B 1 61 ? -18.656 4.535 -0.062 1 98.38 61 LYS B N 1
ATOM 1869 C CA . LYS B 1 61 ? -18.484 4.355 -1.501 1 98.38 61 LYS B CA 1
ATOM 1870 C C . LYS B 1 61 ? -17.062 3.92 -1.829 1 98.38 61 LYS B C 1
ATOM 1872 O O . LYS B 1 61 ? -16.844 3.029 -2.656 1 98.38 61 LYS B O 1
ATOM 1877 N N . ILE B 1 62 ? -16.125 4.527 -1.173 1 98.81 62 ILE B N 1
ATOM 1878 C CA . ILE B 1 62 ? -14.727 4.199 -1.39 1 98.81 62 ILE B CA 1
ATOM 1879 C C . ILE B 1 62 ? -14.469 2.742 -1.015 1 98.81 62 ILE B C 1
ATOM 1881 O O . ILE B 1 62 ? -13.82 2.006 -1.763 1 98.81 62 ILE B O 1
ATOM 1885 N N . VAL B 1 63 ? -15.023 2.295 0.103 1 98.62 63 VAL B N 1
ATOM 1886 C CA . VAL B 1 63 ? -14.852 0.915 0.545 1 98.62 63 VAL B CA 1
ATOM 1887 C C . VAL B 1 63 ? -15.422 -0.038 -0.505 1 98.62 63 VAL B C 1
ATOM 1889 O O . VAL B 1 63 ? -14.781 -1.031 -0.86 1 98.62 63 VAL B O 1
ATOM 1892 N N . THR B 1 64 ? -16.547 0.299 -0.999 1 98.5 64 THR B N 1
ATOM 1893 C CA . THR B 1 64 ? -17.219 -0.544 -1.977 1 98.5 64 THR B CA 1
ATOM 1894 C C . THR B 1 64 ? -16.391 -0.675 -3.248 1 98.5 64 THR B C 1
ATOM 1896 O O . THR B 1 64 ? -16.203 -1.78 -3.76 1 98.5 64 THR B O 1
ATOM 1899 N N . ILE B 1 65 ? -15.891 0.381 -3.742 1 98.62 65 ILE B N 1
ATOM 1900 C CA . ILE B 1 65 ? -15.125 0.388 -4.98 1 98.62 65 ILE B CA 1
ATOM 1901 C C . ILE B 1 65 ? -13.805 -0.351 -4.777 1 98.62 65 ILE B C 1
ATOM 1903 O O . ILE B 1 65 ? -13.422 -1.194 -5.59 1 98.62 65 ILE B O 1
ATOM 1907 N N . LYS B 1 66 ? -13.117 -0.072 -3.672 1 98.62 66 LYS B N 1
ATOM 1908 C CA . LYS B 1 66 ? -11.828 -0.703 -3.408 1 98.62 66 LYS B CA 1
ATOM 1909 C C . LYS B 1 66 ? -11.984 -2.209 -3.219 1 98.62 66 LYS B C 1
ATOM 1911 O O . LYS B 1 66 ? -11.148 -2.988 -3.689 1 98.62 66 LYS B O 1
ATOM 1916 N N . HIS B 1 67 ? -13.047 -2.596 -2.523 1 98.62 67 HIS B N 1
ATOM 1917 C CA . HIS B 1 67 ? -13.32 -4.02 -2.373 1 98.62 67 HIS B CA 1
ATOM 1918 C C . HIS B 1 67 ? -13.531 -4.688 -3.729 1 98.62 67 HIS B C 1
ATOM 1920 O O . HIS B 1 67 ? -12.961 -5.75 -3.994 1 98.62 67 HIS B O 1
ATOM 1926 N N . THR B 1 68 ? -14.297 -4.055 -4.516 1 98.38 68 THR B N 1
ATOM 1927 C CA . THR B 1 68 ? -14.586 -4.617 -5.832 1 98.38 68 THR B CA 1
ATOM 1928 C C . THR B 1 68 ? -13.312 -4.727 -6.664 1 98.38 68 THR B C 1
ATOM 1930 O O . THR B 1 68 ? -13.078 -5.738 -7.328 1 98.38 68 THR B O 1
ATOM 1933 N N . LEU B 1 69 ? -12.508 -3.74 -6.605 1 98.31 69 LEU B N 1
ATOM 1934 C CA . LEU B 1 69 ? -11.234 -3.758 -7.309 1 98.31 69 LEU B CA 1
ATOM 1935 C C . LEU B 1 69 ? -10.344 -4.887 -6.793 1 98.31 69 LEU B C 1
ATOM 1937 O O . LEU B 1 69 ? -9.742 -5.621 -7.586 1 98.31 69 LEU B O 1
ATOM 1941 N N . ASN B 1 70 ? -10.258 -5.027 -5.488 1 98 70 ASN B N 1
ATOM 1942 C CA . ASN B 1 70 ? -9.445 -6.078 -4.887 1 98 70 ASN B CA 1
ATOM 1943 C C . ASN B 1 70 ? -9.906 -7.465 -5.32 1 98 70 ASN B C 1
ATOM 1945 O O . ASN B 1 70 ? -9.086 -8.32 -5.664 1 98 70 ASN B O 1
ATOM 1949 N N . LEU B 1 71 ? -11.156 -7.574 -5.285 1 98 71 LEU B N 1
ATOM 1950 C CA . LEU B 1 71 ? -11.75 -8.852 -5.672 1 98 71 LEU B CA 1
ATOM 1951 C C . LEU B 1 71 ? -11.469 -9.156 -7.141 1 98 71 LEU B C 1
ATOM 1953 O O . LEU B 1 71 ? -11.023 -10.258 -7.477 1 98 71 LEU B O 1
ATOM 1957 N N . THR B 1 72 ? -11.664 -8.211 -7.988 1 97.88 72 THR B N 1
ATOM 1958 C CA . THR B 1 72 ? -11.453 -8.398 -9.414 1 97.88 72 THR B CA 1
ATOM 1959 C C . THR B 1 72 ? -9.977 -8.617 -9.719 1 97.88 72 THR B C 1
ATOM 1961 O O . THR B 1 72 ? -9.617 -9.484 -10.523 1 97.88 72 THR B O 1
ATOM 1964 N N . ASN B 1 73 ? -9.148 -7.867 -9.055 1 98.06 73 ASN B N 1
ATOM 1965 C CA . ASN B 1 73 ? -7.711 -8 -9.266 1 98.06 73 ASN B CA 1
ATOM 1966 C C . ASN B 1 73 ? -7.215 -9.391 -8.875 1 98.06 73 ASN B C 1
ATOM 1968 O O . ASN B 1 73 ? -6.305 -9.93 -9.508 1 98.06 73 ASN B O 1
ATOM 1972 N N . ALA B 1 74 ? -7.789 -9.953 -7.883 1 97.88 74 ALA B N 1
ATOM 1973 C CA . ALA B 1 74 ? -7.344 -11.25 -7.379 1 97.88 74 ALA B CA 1
ATOM 1974 C C . ALA B 1 74 ? -7.938 -12.391 -8.203 1 97.88 74 ALA B C 1
ATOM 1976 O O . ALA B 1 74 ? -7.383 -13.484 -8.242 1 97.88 74 ALA B O 1
ATOM 1977 N N . THR B 1 75 ? -9.031 -12.094 -8.922 1 97.81 75 THR B N 1
ATOM 1978 C CA . THR B 1 75 ? -9.734 -13.195 -9.562 1 97.81 75 THR B CA 1
ATOM 1979 C C . THR 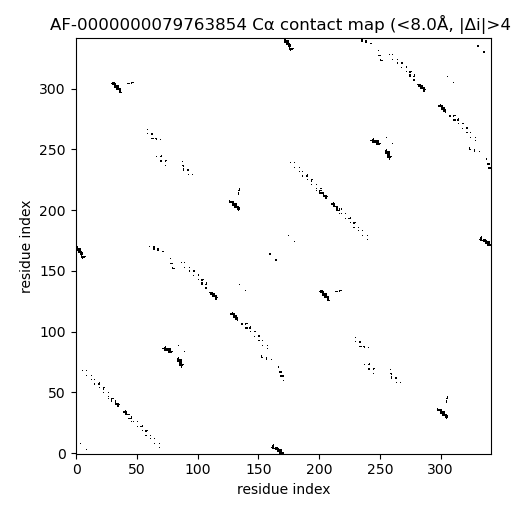B 1 75 ? -9.586 -13.133 -11.078 1 97.81 75 THR B C 1
ATOM 1981 O O . THR B 1 75 ? -9.641 -14.156 -11.758 1 97.81 75 THR B O 1
ATOM 1984 N N . ALA B 1 76 ? -9.484 -11.977 -11.625 1 97.19 76 ALA B N 1
ATOM 1985 C CA . ALA B 1 76 ? -9.336 -11.828 -13.078 1 97.19 76 ALA B CA 1
ATOM 1986 C C . ALA B 1 76 ? -8.008 -12.398 -13.555 1 97.19 76 ALA B C 1
ATOM 1988 O O . ALA B 1 76 ? -6.977 -12.227 -12.898 1 97.19 76 ALA B O 1
ATOM 1989 N N . LYS B 1 77 ? -8.086 -13.109 -14.719 1 97.25 77 LYS B N 1
ATOM 1990 C CA . LYS B 1 77 ? -6.887 -13.672 -15.328 1 97.25 77 LYS B CA 1
ATOM 1991 C C . LYS B 1 77 ? -6.613 -13.039 -16.688 1 97.25 77 LYS B C 1
ATOM 1993 O O . LYS B 1 77 ? -7.531 -12.844 -17.484 1 97.25 77 LYS B O 1
ATOM 1998 N N . VAL B 1 78 ? -5.395 -12.727 -16.875 1 97.5 78 VAL B N 1
ATOM 1999 C CA . VAL B 1 78 ? -5 -12.172 -18.156 1 97.5 78 VAL B CA 1
ATOM 2000 C C . VAL B 1 78 ? -3.764 -12.906 -18.672 1 97.5 78 VAL B C 1
ATOM 2002 O O . VAL B 1 78 ? -3.006 -13.484 -17.891 1 97.5 78 VAL B O 1
ATOM 2005 N N . GLN B 1 79 ? -3.619 -12.867 -19.984 1 96.62 79 GLN B N 1
ATOM 2006 C CA . GLN B 1 79 ? -2.484 -13.516 -20.625 1 96.62 79 GLN B CA 1
ATOM 2007 C C . GLN B 1 79 ? -1.26 -12.602 -20.625 1 96.62 79 GLN B C 1
ATOM 2009 O O . GLN B 1 79 ? -1.34 -11.445 -21.047 1 96.62 79 GLN B O 1
ATOM 2014 N N . VAL B 1 80 ? -0.191 -13.078 -20.109 1 96.38 80 VAL B N 1
ATOM 2015 C CA . VAL B 1 80 ? 1.11 -12.422 -20.188 1 96.38 80 VAL B CA 1
ATOM 2016 C C . VAL B 1 80 ? 2.115 -13.344 -20.875 1 96.38 80 VAL B C 1
ATOM 2018 O O . VAL B 1 80 ? 2.576 -14.32 -20.281 1 96.38 80 VAL B O 1
ATOM 2021 N N . GLY B 1 81 ? 2.447 -12.977 -22.078 1 90.19 81 GLY B N 1
ATOM 2022 C CA . GLY B 1 81 ? 3.213 -13.953 -22.844 1 90.19 81 GLY B CA 1
ATOM 2023 C C . GLY B 1 81 ? 2.521 -15.297 -22.969 1 90.19 81 GLY B C 1
ATOM 2024 O O . GLY B 1 81 ? 1.392 -15.375 -23.453 1 90.19 81 GLY B O 1
ATOM 2025 N N . ASN B 1 82 ? 3.205 -16.344 -22.438 1 91.56 82 ASN B N 1
ATOM 2026 C CA . ASN B 1 82 ? 2.641 -17.688 -22.547 1 91.56 82 ASN B CA 1
ATOM 2027 C C . ASN B 1 82 ? 2.008 -18.141 -21.234 1 91.56 82 ASN B C 1
ATOM 2029 O O . ASN B 1 82 ? 1.673 -19.312 -21.062 1 91.56 82 ASN B O 1
ATOM 2033 N N . GLN B 1 83 ? 1.841 -17.188 -20.328 1 93.81 83 GLN B N 1
ATOM 2034 C CA . GLN B 1 83 ? 1.299 -17.547 -19.016 1 93.81 83 GLN B CA 1
ATOM 2035 C C . GLN B 1 83 ? 0.07 -16.719 -18.688 1 93.81 83 GLN B C 1
ATOM 2037 O O . GLN B 1 83 ? -0.072 -15.586 -19.156 1 93.81 83 GLN B O 1
ATOM 2042 N N . GLU B 1 84 ? -0.796 -17.359 -17.906 1 96.94 84 GLU B N 1
ATOM 2043 C CA . GLU B 1 84 ? -1.943 -16.656 -17.359 1 96.94 84 GLU B CA 1
ATOM 2044 C C . GLU B 1 84 ? -1.68 -16.219 -15.914 1 96.94 84 GLU B C 1
ATOM 2046 O O . GLU B 1 84 ? -1.188 -17.016 -15.109 1 96.94 84 GLU B O 1
ATOM 2051 N N . MET B 1 85 ? -1.991 -14.961 -15.625 1 97.19 85 MET B N 1
ATOM 2052 C CA . MET B 1 85 ? -1.744 -14.414 -14.297 1 97.19 85 MET B CA 1
ATOM 2053 C C . MET B 1 85 ? -2.912 -13.547 -13.836 1 97.19 85 MET B C 1
ATOM 2055 O O . MET B 1 85 ? -3.623 -12.969 -14.664 1 97.19 85 MET B O 1
ATOM 2059 N N . SER B 1 86 ? -3.094 -13.594 -12.555 1 98.25 86 SER B N 1
ATOM 2060 C CA . SER B 1 86 ? -4.043 -12.633 -12 1 98.25 86 SER B CA 1
ATOM 2061 C C . SER B 1 86 ? -3.465 -11.227 -12 1 98.25 86 SER B C 1
ATOM 2063 O O . SER B 1 86 ? -2.246 -11.047 -12.078 1 98.25 86 SER B O 1
ATOM 2065 N N . ILE B 1 87 ? -4.352 -10.266 -11.93 1 98.56 87 ILE B N 1
ATOM 2066 C CA . ILE B 1 87 ? -3.928 -8.875 -12.008 1 98.56 87 ILE B CA 1
ATOM 2067 C C . ILE B 1 87 ? -3.072 -8.523 -10.789 1 98.56 87 ILE B C 1
ATOM 2069 O O . ILE B 1 87 ? -2.023 -7.887 -10.914 1 98.56 87 ILE B O 1
ATOM 2073 N N . ASP B 1 88 ? -3.529 -8.992 -9.602 1 98.5 88 ASP B N 1
ATOM 2074 C CA . ASP B 1 88 ? -2.75 -8.695 -8.406 1 98.5 88 ASP B CA 1
ATOM 2075 C C . ASP B 1 88 ? -1.378 -9.359 -8.461 1 98.5 88 ASP B C 1
ATOM 2077 O O . ASP B 1 88 ? -0.379 -8.773 -8.039 1 98.5 88 ASP B O 1
ATOM 2081 N N . SER B 1 89 ? -1.295 -10.555 -9.008 1 98.56 89 SER B N 1
ATOM 2082 C CA . SER B 1 89 ? -0.014 -11.234 -9.156 1 98.56 89 SER B CA 1
ATOM 2083 C C . SER B 1 89 ? 0.916 -10.469 -10.086 1 98.56 89 SER B C 1
ATOM 2085 O O . SER B 1 89 ? 2.121 -10.391 -9.844 1 98.56 89 SER B O 1
ATOM 2087 N N . ILE B 1 90 ? 0.341 -9.961 -11.156 1 98.69 90 ILE B N 1
ATOM 2088 C CA . ILE B 1 90 ? 1.123 -9.164 -12.102 1 98.69 90 ILE B CA 1
ATOM 2089 C C . ILE B 1 90 ? 1.711 -7.949 -11.391 1 98.69 90 ILE B C 1
ATOM 2091 O O . ILE B 1 90 ? 2.891 -7.633 -11.555 1 98.69 90 ILE B O 1
ATOM 2095 N N . LEU B 1 91 ? 0.911 -7.324 -10.633 1 98.56 91 LEU B N 1
ATOM 2096 C CA . LEU B 1 91 ? 1.354 -6.125 -9.93 1 98.56 91 LEU B CA 1
ATOM 2097 C C . LEU B 1 91 ? 2.482 -6.457 -8.953 1 98.56 91 LEU B C 1
ATOM 2099 O O . LEU B 1 91 ? 3.469 -5.719 -8.875 1 98.56 91 LEU B O 1
ATOM 2103 N N . ILE B 1 92 ? 2.365 -7.535 -8.25 1 98.75 92 ILE B N 1
ATOM 2104 C CA . ILE B 1 92 ? 3.385 -7.969 -7.297 1 98.75 92 ILE B CA 1
ATOM 2105 C C . ILE B 1 92 ? 4.672 -8.32 -8.039 1 98.75 92 ILE B C 1
ATOM 2107 O O . ILE B 1 92 ? 5.75 -7.848 -7.68 1 98.75 92 ILE B O 1
ATOM 2111 N N . ARG B 1 93 ? 4.543 -9.086 -9.086 1 98.5 93 ARG B N 1
ATOM 2112 C CA . ARG B 1 93 ? 5.695 -9.547 -9.852 1 98.5 93 ARG B CA 1
ATOM 2113 C C . ARG B 1 93 ? 6.398 -8.375 -10.539 1 98.5 93 ARG B C 1
ATOM 2115 O O . ARG B 1 93 ? 7.629 -8.336 -10.594 1 98.5 93 ARG B O 1
ATOM 2122 N N . MET B 1 94 ? 5.684 -7.469 -11.047 1 98.31 94 MET B N 1
ATOM 2123 C CA . MET B 1 94 ? 6.266 -6.297 -11.703 1 98.31 94 MET B CA 1
ATOM 2124 C C . MET B 1 94 ? 7.109 -5.492 -10.719 1 98.31 94 MET B C 1
ATOM 2126 O O . MET B 1 94 ? 8.195 -5.016 -11.07 1 98.31 94 MET B O 1
ATOM 2130 N N . ALA B 1 95 ? 6.586 -5.363 -9.531 1 98.44 95 ALA B N 1
ATOM 2131 C CA . ALA B 1 95 ? 7.355 -4.66 -8.508 1 98.44 95 ALA B CA 1
ATOM 2132 C C . ALA B 1 95 ? 8.672 -5.371 -8.227 1 98.44 95 ALA B C 1
ATOM 2134 O O . ALA B 1 95 ? 9.719 -4.73 -8.086 1 98.44 95 ALA B O 1
ATOM 2135 N N . GLN B 1 96 ? 8.602 -6.633 -8.148 1 98.75 96 GLN B N 1
ATOM 2136 C CA . GLN B 1 96 ? 9.789 -7.445 -7.93 1 98.75 96 GLN B CA 1
ATOM 2137 C C . GLN B 1 96 ? 10.789 -7.277 -9.07 1 98.75 96 GLN B C 1
ATOM 2139 O O . GLN B 1 96 ? 11.984 -7.062 -8.828 1 98.75 96 GLN B O 1
ATOM 2144 N N . LEU B 1 97 ? 10.266 -7.387 -10.25 1 98.69 97 LEU B N 1
ATOM 2145 C CA . LEU B 1 97 ? 11.125 -7.344 -11.43 1 98.69 97 LEU B CA 1
ATOM 2146 C C . LEU B 1 97 ? 11.727 -5.957 -11.617 1 98.69 97 LEU B C 1
ATOM 2148 O O . LEU B 1 97 ? 12.859 -5.828 -12.086 1 98.69 97 LEU B O 1
ATOM 2152 N N . ASN B 1 98 ? 11.008 -4.895 -11.273 1 98.69 98 ASN B N 1
ATOM 2153 C CA . ASN B 1 98 ? 11.562 -3.545 -11.352 1 98.69 98 ASN B CA 1
ATOM 2154 C C . ASN B 1 98 ? 12.758 -3.369 -10.422 1 98.69 98 ASN B C 1
ATOM 2156 O O . ASN B 1 98 ? 13.742 -2.732 -10.781 1 98.69 98 ASN B O 1
ATOM 2160 N N . LYS B 1 99 ? 12.656 -3.922 -9.258 1 98.44 99 LYS B N 1
ATOM 2161 C CA . LYS B 1 99 ? 13.781 -3.869 -8.328 1 98.44 99 LYS B CA 1
ATOM 2162 C C . LYS B 1 99 ? 14.992 -4.613 -8.891 1 98.44 99 LYS B C 1
ATOM 2164 O O . LYS B 1 99 ? 16.125 -4.125 -8.805 1 98.44 99 LYS B O 1
ATOM 2169 N N . ARG B 1 100 ? 14.742 -5.789 -9.438 1 98.56 100 ARG B N 1
ATOM 2170 C CA . ARG B 1 100 ? 15.82 -6.57 -10.039 1 98.56 100 ARG B CA 1
ATOM 2171 C C . ARG B 1 100 ? 16.438 -5.828 -11.219 1 98.56 100 ARG B C 1
ATOM 2173 O O . ARG B 1 100 ? 17.656 -5.824 -11.383 1 98.56 100 ARG B O 1
ATOM 2180 N N . LYS B 1 101 ? 15.617 -5.254 -12.008 1 98.69 101 LYS B N 1
ATOM 2181 C CA . LYS B 1 101 ? 16.078 -4.484 -13.156 1 98.69 101 LYS B CA 1
ATOM 2182 C C . LYS B 1 101 ? 17.031 -3.375 -12.734 1 98.69 101 LYS B C 1
ATOM 2184 O O . LYS B 1 101 ? 18.047 -3.131 -13.391 1 98.69 101 LYS B O 1
ATOM 2189 N N . ALA B 1 102 ? 16.688 -2.691 -11.695 1 98.38 102 ALA B N 1
ATOM 2190 C CA . ALA B 1 102 ? 17.547 -1.616 -11.188 1 98.38 102 ALA B CA 1
ATOM 2191 C C . ALA B 1 102 ? 18.922 -2.141 -10.82 1 98.38 102 ALA B C 1
ATOM 2193 O O . ALA B 1 102 ? 19.938 -1.506 -11.117 1 98.38 102 ALA B O 1
ATOM 2194 N N . VAL B 1 103 ? 18.953 -3.273 -10.164 1 98.31 103 VAL B N 1
ATOM 2195 C CA . VAL B 1 103 ? 20.219 -3.898 -9.789 1 98.31 103 VAL B CA 1
ATOM 2196 C C . VAL B 1 103 ? 21.031 -4.215 -11.039 1 98.31 103 VAL B C 1
ATOM 2198 O O . VAL B 1 103 ? 22.219 -3.895 -11.117 1 98.31 103 VAL B O 1
ATOM 2201 N N . LEU B 1 104 ? 20.375 -4.836 -12.023 1 98.56 104 LEU B N 1
ATOM 2202 C CA . LEU B 1 104 ? 21.047 -5.215 -13.266 1 98.56 104 LEU B CA 1
ATOM 2203 C C . LEU B 1 104 ? 21.516 -3.982 -14.023 1 98.56 104 LEU B C 1
ATOM 2205 O O . LEU B 1 104 ? 22.578 -4.008 -14.664 1 98.56 104 LEU B O 1
ATOM 2209 N N . ASP B 1 105 ? 20.781 -2.891 -13.984 1 98.56 105 ASP B N 1
ATOM 2210 C CA . ASP B 1 105 ? 21.156 -1.641 -14.633 1 98.56 105 ASP B CA 1
ATOM 2211 C C . ASP B 1 105 ? 22.469 -1.102 -14.047 1 98.56 105 ASP B C 1
ATOM 2213 O O . ASP B 1 105 ? 23.344 -0.651 -14.789 1 98.56 105 ASP B O 1
ATOM 2217 N N . ASP B 1 106 ? 22.562 -1.169 -12.789 1 97.94 106 ASP B N 1
ATOM 2218 C CA . ASP B 1 106 ? 23.781 -0.742 -12.125 1 97.94 106 ASP B CA 1
ATOM 2219 C C . ASP B 1 106 ? 24.969 -1.634 -12.523 1 97.94 106 ASP B C 1
ATOM 2221 O O . ASP B 1 106 ? 26.047 -1.139 -12.812 1 97.94 106 ASP B O 1
ATOM 2225 N N . MET B 1 107 ? 24.719 -2.914 -12.539 1 98 107 MET B N 1
ATOM 2226 C CA . MET B 1 107 ? 25.781 -3.877 -12.844 1 98 107 MET B CA 1
ATOM 2227 C C . MET B 1 107 ? 26.266 -3.705 -14.273 1 98 107 MET B C 1
ATOM 2229 O O . MET B 1 107 ? 27.469 -3.791 -14.539 1 98 107 MET B O 1
ATOM 2233 N N . ARG B 1 108 ? 25.359 -3.518 -15.164 1 97.75 108 ARG B N 1
ATOM 2234 C CA . ARG B 1 108 ? 25.766 -3.477 -16.562 1 97.75 108 ARG B CA 1
ATOM 2235 C C . ARG B 1 108 ? 26.531 -2.195 -16.875 1 97.75 108 ARG B C 1
ATOM 2237 O O . ARG B 1 108 ? 27.188 -2.1 -17.906 1 97.75 108 ARG B O 1
ATOM 2244 N N . LYS B 1 109 ? 26.484 -1.155 -16.031 1 97.12 109 LYS B N 1
ATOM 2245 C CA . LYS B 1 109 ? 27.141 0.13 -16.234 1 97.12 109 LYS B CA 1
ATOM 2246 C C . LYS B 1 109 ? 28.562 0.112 -15.656 1 97.12 109 LYS B C 1
ATOM 2248 O O . LYS B 1 109 ? 29.344 1.018 -15.914 1 97.12 109 LYS B O 1
ATOM 2253 N N . ARG B 1 110 ? 28.859 -0.892 -14.922 1 96.12 110 ARG B N 1
ATOM 2254 C CA . ARG B 1 110 ? 30.156 -0.969 -14.273 1 96.12 110 ARG B CA 1
ATOM 2255 C C . ARG B 1 110 ? 31.266 -1.291 -15.281 1 96.12 110 ARG B C 1
ATOM 2257 O O . ARG B 1 110 ? 31.031 -2.031 -16.234 1 96.12 110 ARG B O 1
ATOM 2264 N N . LEU B 1 111 ? 32.406 -0.699 -14.961 1 96.31 111 LEU B N 1
ATOM 2265 C CA . LEU B 1 111 ? 33.594 -1.038 -15.75 1 96.31 111 LEU B CA 1
ATOM 2266 C C . LEU B 1 111 ? 34.219 -2.332 -15.25 1 96.31 111 LEU B C 1
ATOM 2268 O O . LEU B 1 111 ? 34.219 -2.604 -14.047 1 96.31 111 LEU B O 1
ATOM 2272 N N . PRO B 1 112 ? 34.781 -3.127 -16.219 1 96.38 112 PRO B N 1
ATOM 2273 C CA . PRO B 1 112 ? 35.438 -4.375 -15.805 1 96.38 112 PRO B CA 1
ATOM 2274 C C . PRO B 1 112 ? 36.5 -4.156 -14.758 1 96.38 112 PRO B C 1
ATOM 2276 O O . PRO B 1 112 ? 36.719 -5.02 -13.898 1 96.38 112 PRO B O 1
ATOM 2279 N N . LYS B 1 113 ? 37.219 -3.074 -14.891 1 94.25 113 LYS B N 1
ATOM 2280 C CA . LYS B 1 113 ? 38.312 -2.684 -13.992 1 94.25 113 LYS B CA 1
ATOM 2281 C C . LYS B 1 113 ? 38.281 -1.18 -13.734 1 94.25 113 LYS B C 1
ATOM 2283 O O . LYS B 1 113 ? 38.156 -0.386 -14.672 1 94.25 113 LYS B O 1
ATOM 2288 N N . MET B 1 114 ? 38.281 -0.868 -12.297 1 93.81 114 MET B N 1
ATOM 2289 C CA . MET B 1 114 ? 38.281 0.543 -11.93 1 93.81 114 MET B CA 1
ATOM 2290 C C . MET B 1 114 ? 39.281 0.795 -10.789 1 93.81 114 MET B C 1
ATOM 2292 O O . MET B 1 114 ? 39.344 0.013 -9.836 1 93.81 114 MET B O 1
ATOM 2296 N N . ARG B 1 115 ? 40.062 1.89 -10.852 1 92.25 115 ARG B N 1
ATOM 2297 C CA . ARG B 1 115 ? 41 2.238 -9.781 1 92.25 115 ARG B CA 1
ATOM 2298 C C . ARG B 1 115 ? 40.25 2.742 -8.547 1 92.25 115 ARG B C 1
ATOM 2300 O O . ARG B 1 115 ? 39.281 3.492 -8.672 1 92.25 115 ARG B O 1
ATOM 2307 N N . VAL B 1 116 ? 40.562 2.164 -7.434 1 89.81 116 VAL B N 1
ATOM 2308 C CA . VAL B 1 116 ? 39.969 2.586 -6.168 1 89.81 116 VAL B CA 1
ATOM 2309 C C . VAL B 1 116 ? 40.781 3.723 -5.562 1 89.81 116 VAL B C 1
ATOM 2311 O O . VAL B 1 116 ? 42 3.613 -5.426 1 89.81 116 VAL B O 1
ATOM 2314 N N . TYR B 1 117 ? 40.188 4.84 -5.371 1 81.19 117 TYR B N 1
ATOM 2315 C CA . TYR B 1 117 ? 40.906 5.969 -4.777 1 81.19 117 TYR B CA 1
ATOM 2316 C C . TYR B 1 117 ? 40.562 6.117 -3.301 1 81.19 117 TYR B C 1
ATOM 2318 O O . TYR B 1 117 ? 39.375 6.031 -2.92 1 81.19 117 TYR B O 1
ATOM 2326 N N . SER B 1 118 ? 41.281 5.633 -2.4 1 67.25 118 SER B N 1
ATOM 2327 C CA . SER B 1 118 ? 41.031 5.812 -0.971 1 67.25 118 SER B CA 1
ATOM 2328 C C . SER B 1 118 ? 41.062 7.285 -0.587 1 67.25 118 SER B C 1
ATOM 2330 O O . SER B 1 118 ? 41.812 8.078 -1.167 1 67.25 118 SER B O 1
ATOM 2332 N N . ASN B 1 119 ? 39.875 7.871 -0.201 1 60.34 119 ASN B N 1
ATOM 2333 C CA . ASN B 1 119 ? 39.875 9.234 0.314 1 60.34 119 ASN B CA 1
ATOM 2334 C C . ASN B 1 119 ? 41.062 9.516 1.209 1 60.34 119 ASN B C 1
ATOM 2336 O O . ASN B 1 119 ? 41.219 10.617 1.75 1 60.34 119 ASN B O 1
ATOM 2340 N N . SER B 1 120 ? 41.438 8.586 2.072 1 54.56 120 SER B N 1
ATOM 2341 C CA . SER B 1 120 ? 42.406 8.992 3.078 1 54.56 120 SER B CA 1
ATOM 2342 C C . SER B 1 120 ? 43.688 9.508 2.43 1 54.56 120 SER B C 1
ATOM 2344 O O . SER B 1 120 ? 44.094 9.023 1.366 1 54.56 120 SER B O 1
ATOM 2346 N N . PHE B 1 121 ? 44.188 10.711 2.943 1 53.22 121 PHE B N 1
ATOM 2347 C CA . PHE B 1 121 ? 45.531 11.273 2.826 1 53.22 121 PHE B CA 1
ATOM 2348 C C . PHE B 1 121 ? 46.562 10.164 2.684 1 53.22 121 PHE B C 1
ATOM 2350 O O . PHE B 1 121 ? 47.438 10 3.549 1 53.22 121 PHE B O 1
ATOM 2357 N N . SER B 1 122 ? 46.125 9.031 2.557 1 51.25 122 SER B N 1
ATOM 2358 C CA . SER B 1 122 ? 47.156 8 2.693 1 51.25 122 SER B CA 1
ATOM 2359 C C . SER B 1 122 ? 48.344 8.273 1.767 1 51.25 122 SER B C 1
ATOM 2361 O O . SER B 1 122 ? 48.188 8.938 0.739 1 51.25 122 SER B O 1
ATOM 2363 N N . SER B 1 123 ? 49.562 8 2.205 1 52.19 123 SER B N 1
ATOM 2364 C CA . SER B 1 123 ? 50.969 8.234 1.843 1 52.19 123 SER B CA 1
ATOM 2365 C C . SER B 1 123 ? 51.219 7.902 0.376 1 52.19 123 SER B C 1
ATOM 2367 O O . SER B 1 123 ? 50.594 7 -0.179 1 52.19 123 SER B O 1
ATOM 2369 N N . SER B 1 124 ? 51.75 8.812 -0.454 1 54.34 124 SER B N 1
ATOM 2370 C CA . SER B 1 124 ? 52.438 8.75 -1.732 1 54.34 124 SER B CA 1
ATOM 2371 C C . SER B 1 124 ? 52.844 7.32 -2.086 1 54.34 124 SER B C 1
ATOM 2373 O O . SER B 1 124 ? 53.094 7.016 -3.25 1 54.34 124 SER B O 1
ATOM 2375 N N . GLY B 1 125 ? 52.938 6.398 -1.036 1 59.78 125 GLY B N 1
ATOM 2376 C CA . GLY B 1 125 ? 53.594 5.125 -1.218 1 59.78 125 GLY B CA 1
ATOM 2377 C C . GLY B 1 125 ? 52.656 3.949 -1.302 1 59.78 125 GLY B C 1
ATOM 2378 O O . GLY B 1 125 ? 53.062 2.793 -1.307 1 59.78 125 GLY B O 1
ATOM 2379 N N . SER B 1 126 ? 51.281 4.223 -1.253 1 68.19 126 SER B N 1
ATOM 2380 C CA . SER B 1 126 ? 50.469 3.01 -1.145 1 68.19 126 SER B CA 1
ATOM 2381 C C . SER B 1 126 ? 50.25 2.381 -2.514 1 68.19 126 SER B C 1
ATOM 2383 O O . SER B 1 126 ? 50.219 3.076 -3.529 1 68.19 126 SER B O 1
ATOM 2385 N N . VAL B 1 127 ? 50.344 1.05 -2.691 1 80.06 127 VAL B N 1
ATOM 2386 C CA . VAL B 1 127 ? 50.156 0.257 -3.902 1 80.06 127 VAL B CA 1
ATOM 2387 C C . VAL B 1 127 ? 48.719 0.477 -4.438 1 80.06 127 VAL B C 1
ATOM 2389 O O . VAL B 1 127 ? 47.75 0.447 -3.676 1 80.06 127 VAL B O 1
ATOM 2392 N N . PRO B 1 128 ? 48.625 0.909 -5.664 1 87.81 128 PRO B N 1
ATOM 2393 C CA . PRO B 1 128 ? 47.312 1.132 -6.25 1 87.81 128 PRO B CA 1
ATOM 2394 C C . PRO B 1 128 ? 46.375 -0.082 -6.113 1 87.81 128 PRO B C 1
ATOM 2396 O O . PRO B 1 128 ? 46.844 -1.222 -6.219 1 87.81 128 PRO B O 1
ATOM 2399 N N . GLU B 1 129 ? 45.094 0.222 -5.809 1 91.56 129 GLU B N 1
ATOM 2400 C CA . GLU B 1 129 ? 44.062 -0.802 -5.727 1 91.56 129 GLU B CA 1
ATOM 2401 C C . GLU B 1 129 ? 43.031 -0.642 -6.848 1 91.56 129 GLU B C 1
ATOM 2403 O O . GLU B 1 129 ? 42.75 0.479 -7.266 1 91.56 129 GLU B O 1
ATOM 2408 N N . TYR B 1 130 ? 42.625 -1.865 -7.305 1 93.62 130 TYR B N 1
ATOM 2409 C CA . TYR B 1 130 ? 41.625 -1.877 -8.367 1 93.62 130 TYR B CA 1
ATOM 2410 C C . TYR B 1 130 ? 40.438 -2.705 -7.961 1 93.62 130 TYR B C 1
ATOM 2412 O O . TYR B 1 130 ? 40.562 -3.715 -7.266 1 93.62 130 TYR B O 1
ATOM 2420 N N . LYS B 1 131 ? 39.281 -2.191 -8.391 1 94.94 131 LYS B N 1
ATOM 2421 C CA . LYS B 1 131 ? 38.031 -2.938 -8.25 1 94.94 131 LYS B CA 1
ATOM 2422 C C . LYS B 1 131 ? 37.656 -3.641 -9.555 1 94.94 131 LYS B C 1
ATOM 2424 O O . LYS B 1 131 ? 37.688 -3.031 -10.625 1 94.94 131 LYS B O 1
ATOM 2429 N N . TYR B 1 132 ? 37.406 -4.941 -9.445 1 96.25 132 TYR B N 1
ATOM 2430 C CA . TYR B 1 132 ? 37.031 -5.77 -10.594 1 96.25 132 TYR B CA 1
ATOM 2431 C C . TYR B 1 132 ? 35.625 -6.289 -10.469 1 96.25 132 TYR B C 1
ATOM 2433 O O . TYR B 1 132 ? 35.156 -6.582 -9.359 1 96.25 132 TYR B O 1
ATOM 2441 N N . ILE B 1 133 ? 34.938 -6.418 -11.625 1 97.38 133 ILE B N 1
ATOM 2442 C CA . ILE B 1 133 ? 33.656 -7.086 -11.594 1 97.38 133 ILE B CA 1
ATOM 2443 C C . ILE B 1 133 ? 33.844 -8.602 -11.562 1 97.38 133 ILE B C 1
ATOM 2445 O O . ILE B 1 133 ? 34.844 -9.117 -12.102 1 97.38 133 ILE B O 1
ATOM 2449 N N . ASN B 1 134 ? 33.031 -9.289 -10.945 1 97.69 134 ASN B N 1
ATOM 2450 C CA . ASN B 1 134 ? 33.094 -10.734 -10.75 1 97.69 134 ASN B CA 1
ATOM 2451 C C . ASN B 1 134 ? 31.938 -11.438 -11.469 1 97.69 134 ASN B C 1
ATOM 2453 O O . ASN B 1 134 ? 31.312 -12.344 -10.906 1 97.69 134 ASN B O 1
ATOM 2457 N N . TYR B 1 135 ? 31.547 -10.992 -12.602 1 97.75 135 TYR B N 1
ATOM 2458 C CA . TYR B 1 135 ? 30.469 -11.516 -13.438 1 97.75 135 TYR B CA 1
ATOM 2459 C C . TYR B 1 135 ? 30.719 -11.188 -14.906 1 97.75 135 TYR B C 1
ATOM 2461 O O . TYR B 1 135 ? 31.625 -10.414 -15.234 1 97.75 135 TYR B O 1
ATOM 2469 N N . ASP B 1 136 ? 30 -11.852 -15.805 1 97.56 136 ASP B N 1
ATOM 2470 C CA . ASP B 1 136 ? 30.078 -11.617 -17.25 1 97.56 136 ASP B CA 1
ATOM 2471 C C . ASP B 1 136 ? 29.141 -10.484 -17.672 1 97.56 136 ASP B C 1
ATOM 2473 O O . ASP B 1 136 ? 27.922 -10.609 -17.547 1 97.56 136 ASP B O 1
ATOM 2477 N N . LEU B 1 137 ? 29.688 -9.453 -18.219 1 97.69 137 LEU B N 1
ATOM 2478 C CA . LEU B 1 137 ? 28.922 -8.273 -18.594 1 97.69 137 LEU B CA 1
ATOM 2479 C C . LEU B 1 137 ? 27.859 -8.625 -19.641 1 97.69 137 LEU B C 1
ATOM 2481 O O . LEU B 1 137 ? 26.766 -8.062 -19.656 1 97.69 137 LEU B O 1
ATOM 2485 N N . GLU B 1 138 ? 28.188 -9.508 -20.484 1 97.5 138 GLU B N 1
ATOM 2486 C CA . GLU B 1 138 ? 27.25 -9.898 -21.531 1 97.5 138 GLU B CA 1
ATOM 2487 C C . GLU B 1 138 ? 26.031 -10.625 -20.953 1 97.5 138 GLU B C 1
ATOM 2489 O O . GLU B 1 138 ? 24.906 -10.414 -21.406 1 97.5 138 GLU B O 1
ATOM 2494 N N . VAL B 1 139 ? 26.234 -11.445 -19.953 1 98.06 139 VAL B N 1
ATOM 2495 C CA . VAL B 1 139 ? 25.141 -12.133 -19.266 1 98.06 139 VAL B CA 1
ATOM 2496 C C . VAL B 1 139 ? 24.203 -11.109 -18.609 1 98.06 139 VAL B C 1
ATOM 2498 O O . VAL B 1 139 ? 22.984 -11.203 -18.75 1 98.06 139 VAL B O 1
ATOM 2501 N N . ILE B 1 140 ? 24.828 -10.109 -17.984 1 98.56 140 ILE B N 1
ATOM 2502 C CA . ILE B 1 140 ? 24.062 -9.078 -17.297 1 98.56 140 ILE B CA 1
ATOM 2503 C C . ILE B 1 140 ? 23.25 -8.281 -18.312 1 98.56 140 ILE B C 1
ATOM 2505 O O . ILE B 1 140 ? 22.078 -7.977 -18.078 1 98.56 140 ILE B O 1
ATOM 2509 N N . ARG B 1 141 ? 23.859 -7.973 -19.391 1 98.12 141 ARG B N 1
ATOM 2510 C CA . ARG B 1 141 ? 23.156 -7.234 -20.422 1 98.12 141 ARG B CA 1
ATOM 2511 C C . ARG B 1 141 ? 21.953 -8.023 -20.938 1 98.12 141 ARG B C 1
ATOM 2513 O O . ARG B 1 141 ? 20.859 -7.477 -21.062 1 98.12 141 ARG B O 1
ATOM 2520 N N . GLN B 1 142 ? 22.109 -9.234 -21.203 1 98.38 142 GLN B N 1
ATOM 2521 C CA . GLN B 1 142 ? 21.031 -10.102 -21.703 1 98.38 142 GLN B CA 1
ATOM 2522 C C . GLN B 1 142 ? 19.922 -10.234 -20.672 1 98.38 142 GLN B C 1
ATOM 2524 O O . GLN B 1 142 ? 18.734 -10.195 -21.016 1 98.38 142 GLN B O 1
ATOM 2529 N N . GLU B 1 143 ? 20.312 -10.391 -19.422 1 98.56 143 GLU B N 1
ATOM 2530 C CA . GLU B 1 143 ? 19.328 -10.516 -18.359 1 98.56 143 GLU B CA 1
ATOM 2531 C C . GLU B 1 143 ? 18.547 -9.211 -18.172 1 98.56 143 GLU B C 1
ATOM 2533 O O . GLU B 1 143 ? 17.344 -9.242 -17.938 1 98.56 143 GLU B O 1
ATOM 2538 N N . TYR B 1 144 ? 19.203 -8.148 -18.266 1 98.69 144 TYR B N 1
ATOM 2539 C CA . TYR B 1 144 ? 18.531 -6.855 -18.203 1 98.69 144 TYR B CA 1
ATOM 2540 C C . TYR B 1 144 ? 17.469 -6.738 -19.281 1 98.69 144 TYR B C 1
ATOM 2542 O O . TYR B 1 144 ? 16.344 -6.352 -19.016 1 98.69 144 TYR B O 1
ATOM 2550 N N . ASP B 1 145 ? 17.844 -7.105 -20.469 1 98.56 145 ASP B N 1
ATOM 2551 C CA . ASP B 1 145 ? 16.922 -7.035 -21.594 1 98.56 145 ASP B CA 1
ATOM 2552 C C . ASP B 1 145 ? 15.734 -7.984 -21.391 1 98.56 145 ASP B C 1
ATOM 2554 O O . ASP B 1 145 ? 14.594 -7.629 -21.672 1 98.56 145 ASP B O 1
ATOM 2558 N N . ARG B 1 146 ? 15.992 -9.141 -20.938 1 97.94 146 ARG B N 1
ATOM 2559 C CA . ARG B 1 146 ? 14.953 -10.133 -20.703 1 97.94 146 ARG B CA 1
ATOM 2560 C C . ARG B 1 146 ? 13.93 -9.617 -19.688 1 97.94 146 ARG B C 1
ATOM 2562 O O . ARG B 1 146 ? 12.727 -9.688 -19.922 1 97.94 146 ARG B O 1
ATOM 2569 N N . ILE B 1 147 ? 14.406 -9.086 -18.609 1 98.38 147 ILE B N 1
ATOM 2570 C CA . ILE B 1 147 ? 13.539 -8.578 -17.547 1 98.38 147 ILE B CA 1
ATOM 2571 C C . ILE B 1 147 ? 12.766 -7.363 -18.047 1 98.38 147 ILE B C 1
ATOM 2573 O O . ILE B 1 147 ? 11.562 -7.234 -17.797 1 98.38 147 ILE B O 1
ATOM 2577 N N . SER B 1 148 ? 13.453 -6.539 -18.797 1 98.38 148 SER B N 1
ATOM 2578 C CA . SER B 1 148 ? 12.805 -5.363 -19.359 1 98.38 148 SER B CA 1
ATOM 2579 C C . SER B 1 148 ? 11.648 -5.754 -20.281 1 98.38 148 SER B C 1
ATOM 2581 O O . SER B 1 148 ? 10.562 -5.176 -20.203 1 98.38 148 SER B O 1
ATOM 2583 N N . ASN B 1 149 ? 11.898 -6.723 -21.062 1 97.94 149 ASN B N 1
ATOM 2584 C CA . ASN B 1 149 ? 10.867 -7.207 -21.969 1 97.94 149 ASN B CA 1
ATOM 2585 C C . ASN B 1 149 ? 9.695 -7.828 -21.219 1 97.94 149 ASN B C 1
ATOM 2587 O O . ASN B 1 149 ? 8.539 -7.613 -21.562 1 97.94 149 ASN B O 1
ATOM 2591 N N . THR B 1 150 ? 10 -8.586 -20.203 1 97.81 150 THR B N 1
ATOM 2592 C CA . THR B 1 150 ? 8.961 -9.203 -19.391 1 97.81 150 THR B CA 1
ATOM 2593 C C . THR B 1 150 ? 8.086 -8.141 -18.734 1 97.81 150 THR B C 1
ATOM 2595 O O . THR B 1 150 ? 6.855 -8.25 -18.734 1 97.81 150 THR B O 1
ATOM 2598 N N . ILE B 1 151 ? 8.711 -7.133 -18.172 1 98.31 151 ILE B N 1
ATOM 2599 C CA . ILE B 1 151 ? 7.984 -6.027 -17.547 1 98.31 151 ILE B CA 1
ATOM 2600 C C . ILE B 1 151 ? 7.086 -5.355 -18.594 1 98.31 151 ILE B C 1
ATOM 2602 O O . ILE B 1 151 ? 5.93 -5.035 -18.297 1 98.31 151 ILE B O 1
ATOM 2606 N N . MET B 1 152 ? 7.586 -5.168 -19.781 1 97.88 152 MET B N 1
ATOM 2607 C CA . MET B 1 152 ? 6.82 -4.527 -20.844 1 97.88 152 MET B CA 1
ATOM 2608 C C . MET B 1 152 ? 5.578 -5.348 -21.188 1 97.88 152 MET B C 1
ATOM 2610 O O . MET B 1 152 ? 4.488 -4.793 -21.328 1 97.88 152 MET B O 1
ATOM 2614 N N . GLU B 1 153 ? 5.762 -6.598 -21.297 1 97.75 153 GLU B N 1
ATOM 2615 C CA . GLU B 1 153 ? 4.637 -7.48 -21.578 1 97.75 153 GLU B CA 1
ATOM 2616 C C . GLU B 1 153 ? 3.574 -7.402 -20.484 1 97.75 153 GLU B C 1
ATOM 2618 O O . GLU B 1 153 ? 2.377 -7.359 -20.781 1 97.75 153 GLU B O 1
ATOM 2623 N N . MET B 1 154 ? 4.016 -7.418 -19.266 1 98.31 154 MET B N 1
ATOM 2624 C CA . MET B 1 154 ? 3.1 -7.305 -18.141 1 98.31 154 MET B CA 1
ATOM 2625 C C . MET B 1 154 ? 2.369 -5.965 -18.156 1 98.31 154 MET B C 1
ATOM 2627 O O . MET B 1 154 ? 1.162 -5.91 -17.922 1 98.31 154 MET B O 1
ATOM 2631 N N . GLN B 1 155 ? 3.098 -4.906 -18.5 1 98.06 155 GLN B N 1
ATOM 2632 C CA . GLN B 1 155 ? 2.516 -3.568 -18.547 1 98.06 155 GLN B CA 1
ATOM 2633 C C . GLN B 1 155 ? 1.442 -3.479 -19.625 1 98.06 155 GLN B C 1
ATOM 2635 O O . GLN B 1 155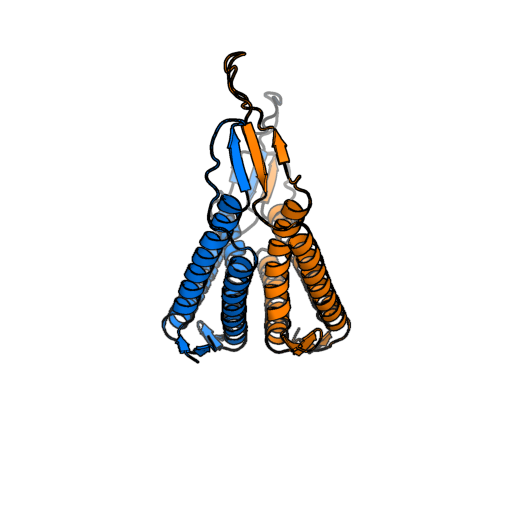 ? 0.374 -2.904 -19.406 1 98.06 155 GLN B O 1
ATOM 2640 N N . ILE B 1 156 ? 1.685 -4.047 -20.672 1 97.62 156 ILE B N 1
ATOM 2641 C CA . ILE B 1 156 ? 0.741 -4.023 -21.781 1 97.62 156 ILE B CA 1
ATOM 2642 C C . ILE B 1 156 ? -0.532 -4.77 -21.391 1 97.62 156 ILE B C 1
ATOM 2644 O O . ILE B 1 156 ? -1.641 -4.277 -21.609 1 97.62 156 ILE B O 1
ATOM 2648 N N . ALA B 1 157 ? -0.289 -5.926 -20.828 1 97.62 157 ALA B N 1
ATOM 2649 C CA . ALA B 1 157 ? -1.431 -6.723 -20.375 1 97.62 157 ALA B CA 1
ATOM 2650 C C . ALA B 1 157 ? -2.258 -5.965 -19.344 1 97.62 157 ALA B C 1
ATOM 2652 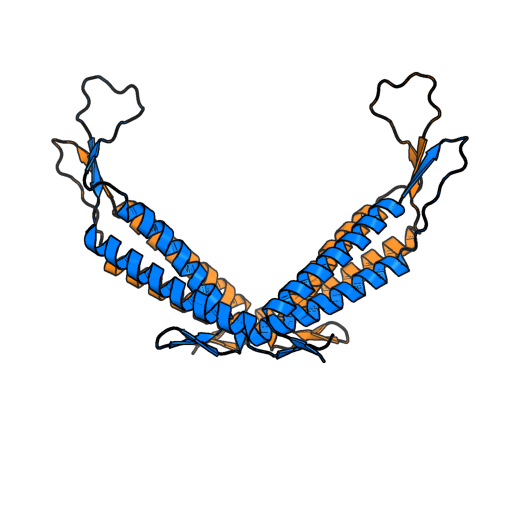O O . ALA B 1 157 ? -3.488 -5.934 -19.422 1 97.62 157 ALA B O 1
ATOM 2653 N N . LEU B 1 158 ? -1.662 -5.363 -18.391 1 97.75 158 LEU B N 1
ATOM 2654 C CA . LEU B 1 158 ? -2.32 -4.602 -17.328 1 97.75 158 LEU B CA 1
ATOM 2655 C C . LEU B 1 158 ? -3.082 -3.414 -17.922 1 97.75 158 LEU B C 1
ATOM 2657 O O . LEU B 1 158 ? -4.227 -3.162 -17.531 1 97.75 158 LEU B O 1
ATOM 2661 N N . ASP B 1 159 ? -2.43 -2.697 -18.812 1 97.19 159 ASP B N 1
ATOM 2662 C CA . ASP B 1 159 ? -3.047 -1.527 -19.422 1 97.19 159 ASP B CA 1
ATOM 2663 C C . ASP B 1 159 ? -4.305 -1.913 -20.203 1 97.19 159 ASP B C 1
ATOM 2665 O O . ASP B 1 159 ? -5.34 -1.251 -20.078 1 97.19 159 ASP B O 1
ATOM 2669 N N . ARG B 1 160 ? -4.152 -2.908 -20.922 1 97.44 160 ARG B N 1
ATOM 2670 C CA . ARG B 1 160 ? -5.301 -3.391 -21.688 1 97.44 160 ARG B CA 1
ATOM 2671 C C . ARG B 1 160 ? -6.445 -3.779 -20.75 1 97.44 160 ARG B C 1
ATOM 2673 O O . ARG B 1 160 ? -7.59 -3.369 -20.969 1 97.44 160 ARG B O 1
ATOM 2680 N N . TYR B 1 161 ? -6.141 -4.527 -19.766 1 98 161 TYR B N 1
ATOM 2681 C CA . TYR B 1 161 ? -7.152 -4.945 -18.797 1 98 161 TYR B CA 1
ATOM 2682 C C . TYR B 1 161 ? -7.805 -3.734 -18.141 1 98 161 TYR B C 1
ATOM 2684 O O . TYR B 1 161 ? -9.031 -3.641 -18.078 1 98 161 TYR B O 1
ATOM 2692 N N . ASN B 1 162 ? -6.992 -2.828 -17.656 1 97.5 162 ASN B N 1
ATOM 2693 C CA . ASN B 1 162 ? -7.465 -1.669 -16.906 1 97.5 162 ASN B CA 1
ATOM 2694 C C . ASN B 1 162 ? -8.414 -0.81 -17.734 1 97.5 162 ASN B C 1
ATOM 2696 O O . ASN B 1 162 ? -9.336 -0.195 -17.203 1 97.5 162 ASN B O 1
ATOM 2700 N N . GLN B 1 163 ? -8.242 -0.848 -19.016 1 97.5 163 GLN B N 1
ATOM 2701 C CA . GLN B 1 163 ? -8.969 0.08 -19.875 1 97.5 163 GLN B CA 1
ATOM 2702 C C . GLN B 1 163 ? -10.18 -0.599 -20.516 1 97.5 163 GLN B C 1
ATOM 2704 O O . GLN B 1 163 ? -11.094 0.075 -21 1 97.5 163 GLN B O 1
ATOM 2709 N N . THR B 1 164 ? -10.203 -1.925 -20.469 1 97.31 164 THR B N 1
ATOM 2710 C CA . THR B 1 164 ? -11.18 -2.531 -21.359 1 97.31 164 THR B CA 1
ATOM 2711 C C . THR B 1 164 ? -12.125 -3.449 -20.578 1 97.31 164 THR B C 1
ATOM 2713 O O . THR B 1 164 ? -13.266 -3.666 -21 1 97.31 164 THR B O 1
ATOM 2716 N N . VAL B 1 165 ? -11.656 -4.055 -19.578 1 96.69 165 VAL B N 1
ATOM 2717 C CA . VAL B 1 165 ? -12.477 -5.047 -18.891 1 96.69 165 VAL B CA 1
ATOM 2718 C C . VAL B 1 165 ? -13.469 -4.34 -17.969 1 96.69 165 VAL B C 1
ATOM 2720 O O . VAL B 1 165 ? -13.078 -3.486 -17.172 1 96.69 165 VAL B O 1
ATOM 2723 N N . LEU B 1 166 ? -14.695 -4.773 -18.078 1 97.31 166 LEU B N 1
ATOM 2724 C CA . LEU B 1 166 ? -15.758 -4.195 -17.266 1 97.31 166 LEU B CA 1
ATOM 2725 C C . LEU B 1 166 ? -16.141 -5.129 -16.125 1 97.31 166 LEU B C 1
ATOM 2727 O O . LEU B 1 166 ? -16.156 -6.352 -16.297 1 97.31 166 LEU B O 1
ATOM 2731 N N . PHE B 1 167 ? -16.422 -4.547 -15 1 97.31 167 PHE B N 1
ATOM 2732 C CA . PHE B 1 167 ? -16.969 -5.293 -13.875 1 97.31 167 PHE B CA 1
ATOM 2733 C C . PHE B 1 167 ? -18.031 -4.473 -13.148 1 97.31 167 PHE B C 1
ATOM 2735 O O . PHE B 1 167 ? -18.094 -3.252 -13.312 1 97.31 167 PHE B O 1
ATOM 2742 N N . ASP B 1 168 ? -18.906 -5.16 -12.359 1 97.12 168 ASP B N 1
ATOM 2743 C CA . ASP B 1 168 ? -20.016 -4.52 -11.656 1 97.12 168 ASP B CA 1
ATOM 2744 C C . ASP B 1 168 ? -19.562 -3.971 -10.305 1 97.12 168 ASP B C 1
ATOM 2746 O O . ASP B 1 168 ? -18.828 -4.637 -9.578 1 97.12 168 ASP B O 1
ATOM 2750 N N . VAL B 1 169 ? -19.984 -2.771 -10.016 1 96.44 169 VAL B N 1
ATOM 2751 C CA . VAL B 1 169 ? -19.766 -2.166 -8.711 1 96.44 169 VAL B CA 1
ATOM 2752 C C . VAL B 1 169 ? -21.078 -1.616 -8.164 1 96.44 169 VAL B C 1
ATOM 2754 O O . VAL B 1 169 ? -21.844 -0.978 -8.898 1 96.44 169 VAL B O 1
ATOM 2757 N N . ASP B 1 170 ? -21.344 -1.855 -6.852 1 92.75 170 ASP B N 1
ATOM 2758 C CA . ASP B 1 170 ? -22.594 -1.443 -6.23 1 92.75 170 ASP B CA 1
ATOM 2759 C C . ASP B 1 170 ? -22.453 -0.074 -5.57 1 92.75 170 ASP B C 1
ATOM 2761 O O . ASP B 1 170 ? -22.266 0.018 -4.355 1 92.75 170 ASP B O 1
ATOM 2765 N N . ILE B 1 171 ? -22.609 1.028 -6.34 1 89.25 171 ILE B N 1
ATOM 2766 C CA . ILE B 1 171 ? -22.516 2.375 -5.785 1 89.25 171 ILE B CA 1
ATOM 2767 C C . ILE B 1 171 ? -23.703 3.207 -6.262 1 89.25 171 ILE B C 1
ATOM 2769 O O . ILE B 1 171 ? -24.25 2.973 -7.348 1 89.25 171 ILE B O 1
#

Secondary structure (DSSP, 8-state):
-EEEEHHHHHHHHHHHHHHHHHHHHHHHHHSEEEEETTS---PPP--HHHHHHHHHHHHHHHHHHHHHHHHHHHH-EEEETTEEEEHHHHHHHHHHHHHHHHHHHHHHHS-SEEEE---S---TTPPPEEEEE-S-HHHHHHHHHHHHHHHHHHHHHHHHHHHH-EEEE--/-EEEEHHHHHHHHHHHHHHHHHHHHHHHHHSEEEEETTS---PPP--HHHHHHHHHHHHHHHHHHHHHHHHHHHH-EEEETTEEEEHHHHHHHHHHHHHHHHHHHHHHHS-SEEEE--SS---TTPPPEEEEE-S-HHHHHHHHHHHHHHHHHHHHHHHHHHHH-EEEE--

pLDDT: mean 94.55, std 9.4, range [51.19, 98.81]

Sequence (342 aa):
MKKITSAYANKMLRSLEEDKAFWVNKEAASSTYVAAVNEEPVIPEYDYMTIANTIDEIDRKIVTIKHTLNLTNATAKVQVGNQEMSIDSILIRMAQLNKRKAVLDDMRKRLPKMRVYSNSFSSSGSVPEYKYINYDLEVIRQEYDRISNTIMEMQIALDRYNQTVLFDVDIMKKITSAYANKMLRSLEEDKAFWVNKEAASSTYVAAVNEEPVIPEYDYMTIANTIDEIDRKIVTIKHTLNLTNATAKVQVGNQEMSIDSILIRMAQLNKRKAVLDDMRKRLPKMRVYSNSFSSSGSVPEYKYINYDLEVIRQEYDRISNTIMEMQIALDRYNQTVLFDVDI

Foldseek 3Di:
DDKDFLLVLVVLLVVLVVVLVVLVVVCVVQVDFDDDPPDDTDHDDDDPVVSVVVNVVSVVQNVQSVVVVVVQQQPDWWDQPPDIDGNVVLVVVLVVLVVVLVVLVVVLPDDQKDWDDPPDPPDPDDDTDIDGDPDDSVVSVVVSVVSVVSSVSSVVRNVCRRHPDIDDTDD/DDKDFLLVLVVLLVVLVVVLVVLVVVCVVQVDFDDDPPDDTDHDDDDPVVSVVVNVVSVVQNVQSVVQVVVQQQPDWWDQPPDIDGNVVLVVVLVVLVVVLVVLVVVLPDDQKDWDDPPDPPDPDDDTDIDGDPDDSVVSVVVSVVSVVSSVSSVVRNVCRRHPDIDDTDD

Solvent-accessible surface area (backbone atoms only — not comparable to full-atom values): 18574 Å² total; per-residue (Å²): 107,44,78,41,25,56,51,54,50,52,51,50,48,50,50,48,50,50,53,42,48,50,52,55,50,48,46,67,62,23,41,38,39,64,32,37,83,89,44,86,62,67,75,57,86,58,55,67,66,62,53,52,50,52,45,49,52,49,50,52,47,48,38,47,52,52,39,45,49,45,38,45,28,47,64,40,72,45,65,40,86,95,41,76,40,29,51,48,39,46,55,51,48,44,54,53,49,52,56,51,42,53,53,34,54,54,58,54,69,54,61,68,69,40,78,54,76,70,82,63,85,64,63,100,77,65,78,61,33,33,36,30,54,47,69,59,61,67,60,38,46,53,50,38,50,52,51,51,50,52,46,50,42,47,49,50,40,50,53,50,44,27,70,64,46,70,47,75,38,83,109,106,43,78,40,26,56,50,53,49,53,51,50,49,51,50,47,51,49,52,41,49,51,52,54,49,48,46,67,62,22,40,37,39,65,31,39,83,91,45,87,64,69,73,58,86,56,55,68,67,62,52,53,51,52,46,49,52,48,48,52,48,46,38,47,50,52,40,45,48,45,39,45,27,46,65,42,72,43,67,40,86,95,40,78,40,29,48,47,38,48,55,51,48,44,55,54,49,51,56,51,42,54,54,36,53,55,58,53,69,53,58,68,68,39,80,53,76,72,84,63,88,65,63,99,77,65,78,60,34,33,35,31,55,47,70,58,62,67,59,38,47,52,50,38,51,52,51,51,50,51,46,49,42,47,49,51,39,49,52,50,44,30,70,64,46,69,47,76,40,82,109